Protein 6EYG (pdb70)

Sequence (280 aa):
GLSAAADQTIKIGAQSSMSESEIIASMLGQLIEHHTDLKTTTIKNLGSNAVQQQALMNGEIDIAATRYTGTALTGTLRMEPEKDPDKALALTQREFKKRYDLKWYDSYGFDNTYAFTVSKELADQYHLETVSDVKKWAPQLKLGVDNYWMKLKGNGYQDFTKTYGMTFGGTYPMQIGLVYDAVKSGKMDIVLAYSTDGRIKSYGLKMLKDDKQFFPPYDCSPVVPEKVLKEHPELEGIIKKMLGKIDTATMQELNYEVDGNLKEPSVVAKEYLEKHRYFES

Nearest PDB structures (foldseek):
  3r6u-assembly1_A  TM=9.977E-01  e=5.244E-59  Bacillus subtilis subsp. subtilis str. JH642
  6eyq-assembly1_A  TM=9.969E-01  e=4.774E-58  Bacillus subtilis subsp. subtilis str. 168
  5nxy-assembly1_A  TM=9.872E-01  e=1.084E-57  Bacillus subtilis
  5nxy-assembly2_C  TM=9.487E-01  e=2.467E-55  Bacillus subtilis
  3ppp-assembly2_B  TM=9.957E-01  e=3.400E-49  Bacillus subtilis

Structure (mmCIF, N/CA/C/O backbone):
data_6EYG
#
_entry.id   6EYG
#
_cell.length_a   29.750
_cell.length_b   66.210
_cell.length_c   63.590
_cell.angle_alpha   90.00
_cell.a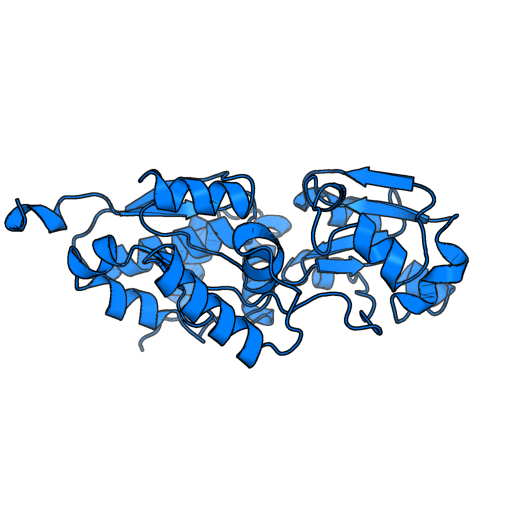ngle_beta   94.05
_cell.angle_gamma   90.00
#
_symmetry.space_group_name_H-M   'P 1 21 1'
#
loop_
_entity.id
_entity.type
_entity.pdbx_description
1 polymer 'Osmotically activated L-carnitine/choline ABC transporter substrate-binding protein OpuCC'
2 non-polymer 'TRIMETHYL GLYCINE'
3 water water
#
loop_
_atom_site.group_PDB
_atom_site.id
_atom_site.type_symbol
_atom_site.label_atom_id
_atom_site.label_alt_id
_atom_site.label_comp_id
_atom_site.label_asym_id
_atom_site.label_entity_id
_atom_site.label_seq_id
_atom_site.pdbx_PDB_ins_code
_atom_site.Cartn_x
_atom_site.Cartn_y
_atom_site.Cartn_z
_atom_site.occupancy
_atom_site.B_iso_or_equiv
_atom_site.auth_seq_id
_atom_site.auth_comp_id
_atom_site.auth_asym_id
_atom_site.auth_atom_id
_atom_site.pdbx_PDB_model_num
ATOM 1 N N . GLY A 1 27 ? 11.494 7.963 49.084 1.00 31.79 5 GLY A N 1
ATOM 2 C CA . GLY A 1 27 ? 10.314 7.280 49.708 1.00 23.57 5 GLY A CA 1
ATOM 3 C C . GLY A 1 27 ? 9.043 7.533 48.933 1.00 23.77 5 GLY A C 1
ATOM 4 O O . GLY A 1 27 ? 8.910 8.504 48.158 1.00 22.34 5 GLY A O 1
ATOM 5 N N . LEU A 1 28 ? 8.055 6.684 49.156 1.00 18.21 6 LEU A N 1
ATOM 6 C CA . LEU A 1 28 ? 6.856 6.771 48.348 1.00 18.42 6 LEU A CA 1
ATOM 7 C C . LEU A 1 28 ? 6.171 8.124 48.418 1.00 19.33 6 LEU A C 1
ATOM 8 O O . LEU A 1 28 ? 5.548 8.590 47.449 1.00 20.65 6 LEU A O 1
ATOM 13 N N . SER A 1 29 ? 6.274 8.781 49.584 1.00 18.44 7 SER A N 1
ATOM 14 C CA . SER A 1 29 ? 5.516 9.988 49.787 1.00 19.62 7 SER A CA 1
ATOM 15 C C . SER A 1 29 ? 6.136 11.132 48.960 1.00 20.06 7 SER A C 1
ATOM 16 O O . SER A 1 29 ? 5.517 12.220 48.851 1.00 23.00 7 SER A O 1
ATOM 19 N N . ALA A 1 30 ? 7.328 10.878 48.390 1.00 21.01 8 ALA A N 1
ATOM 20 C CA . ALA A 1 30 ? 8.045 11.826 47.517 1.00 22.31 8 ALA A CA 1
ATOM 21 C C . ALA A 1 30 ? 7.854 11.512 46.021 1.00 23.40 8 ALA A C 1
ATOM 22 O O . ALA A 1 30 ? 8.470 12.158 45.158 1.00 22.05 8 ALA A O 1
ATOM 24 N N . ALA A 1 31 ? 6.997 10.514 45.728 1.00 22.45 9 ALA A N 1
ATOM 25 C CA . ALA A 1 31 ? 6.778 10.040 44.340 1.00 23.26 9 ALA A CA 1
ATOM 26 C C . ALA A 1 31 ? 6.426 11.190 43.377 1.00 23.33 9 ALA A C 1
ATOM 27 O O . ALA A 1 31 ? 6.954 11.241 42.245 1.00 19.77 9 ALA A O 1
ATOM 29 N N . ALA A 1 32 ? 5.523 12.058 43.819 1.00 25.66 10 ALA A N 1
ATOM 30 C CA . ALA A 1 32 ? 4.956 13.142 43.038 1.00 30.04 10 ALA A CA 1
ATOM 31 C C . ALA A 1 32 ? 5.974 14.240 42.733 1.00 29.37 10 ALA A C 1
ATOM 32 O O . ALA A 1 32 ? 5.697 15.141 41.943 1.00 33.48 10 ALA A O 1
ATOM 34 N N . ASP A 1 33 ? 7.157 14.137 43.343 1.00 30.08 11 ASP A N 1
ATOM 35 C CA . ASP A 1 33 ? 8.254 15.039 43.089 1.00 30.37 11 ASP A CA 1
ATOM 36 C C . ASP A 1 33 ? 9.222 14.562 42.009 1.00 26.17 11 ASP A C 1
ATOM 37 O O . ASP A 1 33 ? 10.169 15.276 41.691 1.00 25.85 11 ASP A O 1
ATOM 42 N N . GLN A 1 34 ? 9.005 13.361 41.446 1.00 22.51 12 GLN A N 1
ATOM 43 C CA . GLN A 1 34 ? 9.914 12.793 40.427 1.00 21.64 12 GLN A CA 1
ATOM 44 C C . GLN A 1 34 ? 9.508 13.365 39.062 1.00 19.23 12 GLN A C 1
ATOM 45 O O . GLN A 1 34 ? 8.361 13.635 38.855 1.00 22.45 12 GLN A O 1
ATOM 51 N N . THR A 1 35 ? 10.442 13.662 38.167 1.00 16.17 13 THR A N 1
ATOM 52 C CA . THR A 1 35 ? 9.970 14.120 36.854 1.00 13.23 13 THR A CA 1
ATOM 53 C C . THR A 1 35 ? 9.577 12.921 35.921 1.00 11.23 13 THR A C 1
ATOM 54 O O . THR A 1 35 ? 10.279 11.887 35.874 1.00 14.04 13 THR A O 1
ATOM 58 N N . ILE A 1 36 ? 8.479 13.071 35.182 1.00 9.81 14 ILE A N 1
ATOM 59 C CA . ILE A 1 36 ? 8.086 12.005 34.188 1.00 9.35 14 ILE A CA 1
ATOM 60 C C . ILE A 1 36 ? 8.748 12.376 32.832 1.00 8.96 14 ILE A C 1
ATOM 61 O O . ILE A 1 36 ? 8.391 13.354 32.243 1.00 9.77 14 ILE A O 1
ATOM 66 N N . LYS A 1 37 ? 9.694 11.552 32.379 1.00 9.59 15 LYS A N 1
ATOM 67 C CA . LYS A 1 37 ? 10.500 11.741 31.138 1.00 9.43 15 LYS A CA 1
ATOM 68 C C . LYS A 1 37 ? 9.805 11.015 29.990 1.00 8.72 15 LYS A C 1
ATOM 69 O O . LYS A 1 37 ? 9.550 9.756 29.997 1.00 7.94 15 LYS A O 1
ATOM 75 N N . ILE A 1 38 ? 9.376 11.854 29.015 1.00 8.62 16 ILE A N 1
ATOM 76 C CA . ILE A 1 38 ? 8.565 11.285 27.909 1.00 9.46 16 ILE A CA 1
ATOM 77 C C . ILE A 1 38 ? 9.400 11.261 26.635 1.00 9.69 16 ILE A C 1
ATOM 78 O O . ILE A 1 38 ? 9.886 12.298 26.176 1.00 10.01 16 ILE A O 1
ATOM 83 N N . GLY A 1 39 ? 9.586 10.058 26.103 1.00 9.63 17 GLY A N 1
ATOM 84 C CA . GLY A 1 39 ? 10.495 10.025 24.931 1.00 9.45 17 GLY A CA 1
ATOM 85 C C . GLY A 1 39 ? 9.762 10.221 23.618 1.00 9.21 17 GLY A C 1
ATOM 86 O O . GLY A 1 39 ? 8.581 9.787 23.432 1.00 7.78 17 GLY A O 1
ATOM 87 N N . ALA A 1 40 ? 10.476 10.822 22.675 1.00 8.82 18 ALA A N 1
ATOM 88 C CA . ALA A 1 40 ? 10.006 11.109 21.305 1.00 8.49 18 ALA A CA 1
ATOM 89 C C . ALA A 1 40 ? 11.017 10.522 20.381 1.00 7.69 18 ALA A C 1
ATOM 90 O O . ALA A 1 40 ? 12.241 10.829 20.518 1.00 9.22 18 ALA A O 1
ATOM 92 N N . GLN A 1 41 ? 10.597 9.688 19.483 1.00 7.54 19 GLN A N 1
ATOM 93 C CA . GLN A 1 41 ? 11.384 9.348 18.292 1.00 8.30 19 GLN A CA 1
ATOM 94 C C . GLN A 1 41 ? 11.660 10.579 17.373 1.00 8.69 19 GLN A C 1
ATOM 95 O O . GLN A 1 41 ? 10.983 11.598 17.470 1.00 8.52 19 GLN A O 1
ATOM 101 N N A SER A 1 42 ? 12.760 10.537 16.610 0.50 8.65 20 SER A N 1
ATOM 102 N N B SER A 1 42 ? 12.582 10.425 16.411 0.50 9.78 20 SER A N 1
ATOM 103 C CA A SER A 1 42 ? 13.066 11.556 15.604 0.50 8.83 20 SER A CA 1
ATOM 104 C CA B SER A 1 42 ? 13.000 11.510 15.504 0.50 10.55 20 SER A CA 1
ATOM 105 C C A SER A 1 42 ? 12.049 11.579 14.429 0.50 9.69 20 SER A C 1
ATOM 106 C C B SER A 1 42 ? 12.031 11.786 14.368 0.50 10.93 20 SER A C 1
ATOM 107 O O A SER A 1 42 ? 12.393 11.318 13.253 0.50 9.41 20 SER A O 1
ATOM 108 O O B SER A 1 42 ? 12.360 11.906 13.210 0.50 9.46 20 SER A O 1
ATOM 113 N N . MET A 1 43 ? 10.785 11.930 14.757 1.00 9.64 21 MET A N 1
ATOM 114 C CA . MET A 1 43 ? 9.665 12.159 13.842 1.00 10.52 21 MET A CA 1
ATOM 115 C C . MET A 1 43 ? 8.873 13.358 14.354 1.00 10.06 21 MET A C 1
ATOM 116 O O . MET A 1 43 ? 8.663 13.455 15.552 1.00 9.28 21 MET A O 1
ATOM 121 N N . SER A 1 44 ? 8.349 14.249 13.471 1.00 10.94 22 SER A N 1
ATOM 122 C CA . SER A 1 44 ? 7.458 15.358 13.914 1.00 9.42 22 SER A CA 1
ATOM 123 C C . SER A 1 44 ? 6.292 14.781 14.735 1.00 8.34 22 SER A C 1
ATOM 124 O O . SER A 1 44 ? 5.976 15.327 15.805 1.00 8.60 22 SER A O 1
ATOM 127 N N . GLU A 1 45 ? 5.720 13.676 14.248 1.00 8.11 23 GLU A N 1
ATOM 128 C CA . GLU A 1 45 ? 4.553 13.034 14.863 1.00 8.06 23 GLU A CA 1
ATOM 129 C C . GLU A 1 45 ? 4.842 12.742 16.342 1.00 7.96 23 GLU A C 1
ATOM 130 O O . GLU A 1 45 ? 4.007 12.913 17.229 1.00 8.48 23 GLU A O 1
ATOM 136 N N . SER A 1 46 ? 6.012 12.158 16.595 1.00 7.64 24 SER A N 1
ATOM 137 C CA . SER A 1 46 ? 6.349 11.695 17.946 1.00 6.96 24 SER A CA 1
ATOM 138 C C . SER A 1 46 ? 6.618 12.889 18.827 1.00 7.97 24 SER A C 1
ATOM 139 O O . SER A 1 46 ? 6.247 12.900 20.056 1.00 9.83 24 SER A O 1
ATOM 142 N N . GLU A 1 47 ? 7.185 13.961 18.280 1.00 8.34 25 GLU A N 1
ATOM 143 C CA . GLU A 1 47 ? 7.349 15.192 19.091 1.00 8.90 25 GLU A CA 1
ATOM 144 C C . GLU A 1 47 ? 5.993 15.821 19.428 1.00 8.68 25 GLU A C 1
ATOM 145 O O . GLU A 1 47 ? 5.819 16.278 20.590 1.00 8.99 25 GLU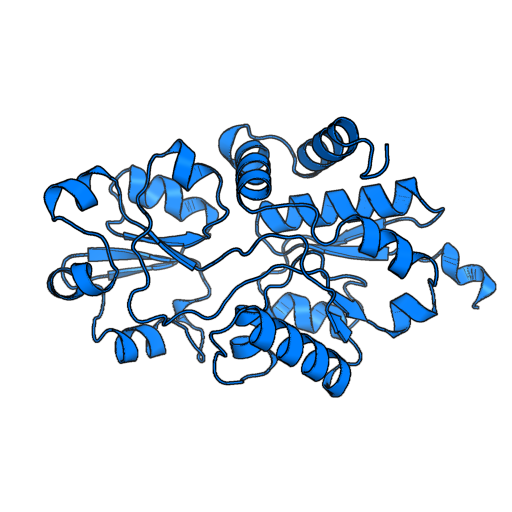 A O 1
ATOM 151 N N . ILE A 1 48 ? 5.065 15.850 18.474 1.00 8.28 26 ILE A N 1
ATOM 152 C CA . ILE A 1 48 ? 3.714 16.418 18.745 1.00 7.68 26 ILE A CA 1
ATOM 153 C C . ILE A 1 48 ? 2.986 15.625 19.839 1.00 7.40 26 ILE A C 1
ATOM 154 O O . ILE A 1 48 ? 2.490 16.244 20.811 1.00 7.61 26 ILE A O 1
ATOM 159 N N . ILE A 1 49 ? 2.963 14.328 19.690 1.00 7.74 27 ILE A N 1
ATOM 160 C CA . ILE A 1 49 ? 2.260 13.462 20.666 1.00 7.29 27 ILE A CA 1
ATOM 161 C C . ILE A 1 49 ? 2.943 13.502 22.038 1.00 7.95 27 ILE A C 1
ATOM 162 O O . ILE A 1 49 ? 2.359 13.603 23.087 1.00 9.21 27 ILE A O 1
ATOM 167 N N . ALA A 1 50 ? 4.289 13.476 22.077 1.00 7.96 28 ALA A N 1
ATOM 168 C CA . ALA A 1 50 ? 4.966 13.535 23.389 1.00 8.54 28 ALA A CA 1
ATOM 169 C C . ALA A 1 50 ? 4.667 14.899 24.085 1.00 8.28 28 ALA A C 1
ATOM 170 O O . ALA A 1 50 ? 4.436 14.892 25.310 1.00 8.72 28 ALA A O 1
ATOM 172 N N . SER A 1 51 ? 4.626 16.007 23.320 1.00 8.37 29 SER A N 1
ATOM 173 C CA . SER A 1 51 ? 4.276 17.302 23.906 1.00 8.53 29 SER A CA 1
ATOM 174 C C . SER A 1 51 ? 2.852 17.299 24.416 1.00 8.12 29 SER A C 1
ATOM 175 O O . SER A 1 51 ? 2.607 17.755 25.553 1.00 9.29 29 SER A O 1
ATOM 178 N N . MET A 1 52 ? 1.962 16.729 23.627 1.00 8.04 30 MET A N 1
ATOM 179 C CA . MET A 1 52 ? 0.456 16.693 23.902 1.00 8.53 30 MET A CA 1
ATOM 180 C C . MET A 1 52 ? 0.238 15.902 25.222 1.00 8.80 30 MET A C 1
ATOM 181 O O . MET A 1 52 ? -0.408 16.396 26.168 1.00 8.67 30 MET A O 1
ATOM 186 N N . LEU A 1 53 ? 0.884 14.766 25.353 1.00 8.06 31 LEU A N 1
ATOM 187 C CA . LEU A 1 53 ? 0.711 13.894 26.540 1.00 9.48 31 LEU A CA 1
ATOM 188 C C . LEU A 1 53 ? 1.337 14.609 27.753 1.00 9.39 31 LEU A C 1
ATOM 189 O O . LEU A 1 53 ? 0.766 14.634 28.874 1.00 10.46 31 LEU A O 1
ATOM 194 N N . GLY A 1 54 ? 2.537 15.230 27.612 1.00 8.77 32 GLY A N 1
ATOM 195 C CA . GLY A 1 54 ? 3.169 16.013 28.722 1.00 9.83 32 GLY A CA 1
ATOM 196 C C . GLY A 1 54 ? 2.247 17.116 29.232 1.00 9.68 32 GLY A C 1
ATOM 197 O O . GLY A 1 54 ? 2.008 17.261 30.441 1.00 9.26 32 GLY A O 1
ATOM 198 N N . GLN A 1 55 ? 1.706 17.894 28.305 1.00 9.95 33 GLN A N 1
ATOM 199 C CA . GLN A 1 55 ? 0.793 19.002 28.646 1.00 9.79 33 GLN A CA 1
ATOM 200 C C . GLN A 1 55 ? -0.507 18.430 29.249 1.00 9.71 33 GLN A C 1
ATOM 201 O O . GLN A 1 55 ? -1.003 19.024 30.208 1.00 9.84 33 GLN A O 1
ATOM 207 N N . LEU A 1 56 ? -0.984 17.248 28.834 1.00 10.29 34 LEU A N 1
ATOM 208 C CA . LEU A 1 56 ? -2.196 16.661 29.480 1.00 9.02 34 LEU A CA 1
ATOM 209 C C . LEU A 1 56 ? -1.899 16.236 30.910 1.00 9.06 34 LEU A C 1
ATOM 210 O O . LEU A 1 56 ? -2.678 16.479 31.771 1.00 9.86 34 LEU A O 1
ATOM 215 N N . ILE A 1 57 ? -0.738 15.603 31.150 1.00 8.93 35 ILE A N 1
ATOM 216 C CA . ILE A 1 57 ? -0.345 15.208 32.492 1.00 9.11 35 ILE A CA 1
ATOM 217 C C . ILE A 1 57 ? -0.288 16.436 33.403 1.00 9.78 35 ILE A C 1
ATOM 218 O O . ILE A 1 57 ? -0.773 16.349 34.547 1.00 10.40 35 ILE A O 1
ATOM 223 N N . GLU A 1 58 ? 0.355 17.525 32.952 1.00 9.15 36 GLU A N 1
ATOM 224 C CA . GLU A 1 58 ? 0.525 18.764 33.776 1.00 11.35 36 GLU A CA 1
ATOM 225 C C . GLU A 1 58 ? -0.879 19.436 34.000 1.00 10.85 36 GLU A C 1
ATOM 226 O O . GLU A 1 58 ? -1.058 20.130 35.004 1.00 13.21 36 GLU A O 1
ATOM 232 N N . HIS A 1 59 ? -1.776 19.266 33.041 1.00 10.93 37 HIS A N 1
ATOM 233 C CA . HIS A 1 59 ? -3.159 19.840 33.142 1.00 10.76 37 HIS A CA 1
ATOM 234 C C . HIS A 1 59 ? -3.888 19.159 34.300 1.00 11.86 37 HIS A C 1
ATOM 235 O O . HIS A 1 59 ? -4.659 19.814 34.994 1.00 10.73 37 HIS A O 1
ATOM 242 N N . HIS A 1 60 ? -3.608 17.872 34.524 1.00 11.99 38 HIS A N 1
ATOM 243 C CA . HIS A 1 60 ? -4.353 17.023 35.504 1.00 13.11 38 HIS A CA 1
ATOM 244 C C . HIS A 1 60 ? -3.728 16.797 36.837 1.00 14.66 38 HIS A C 1
ATOM 245 O O . HIS A 1 60 ? -4.435 16.335 37.758 1.00 17.07 38 HIS A O 1
ATOM 252 N N . THR A 1 61 ? -2.437 17.030 36.939 1.00 14.51 39 THR A N 1
ATOM 253 C CA . THR A 1 61 ? -1.628 16.712 38.122 1.00 16.54 39 THR A CA 1
ATOM 254 C C . THR A 1 61 ? -0.535 17.665 38.465 1.00 15.47 39 THR A C 1
ATOM 255 O O . THR A 1 61 ? -0.193 18.577 37.710 1.00 15.38 39 THR A O 1
ATOM 259 N N . ASP A 1 62 ? 0.081 17.400 39.630 1.00 17.40 40 ASP A N 1
ATOM 260 C CA . ASP A 1 62 ? 1.215 18.203 40.074 1.00 17.44 40 ASP A CA 1
ATOM 261 C C . ASP A 1 62 ? 2.580 17.654 39.566 1.00 18.12 40 ASP A C 1
ATOM 262 O O . ASP A 1 62 ? 3.643 18.190 39.937 1.00 19.29 40 ASP A O 1
ATOM 267 N N . LEU A 1 63 ? 2.536 16.694 38.625 1.00 14.40 41 LEU A N 1
ATOM 268 C CA . LEU A 1 63 ? 3.793 16.110 38.154 1.00 14.29 41 LEU A CA 1
ATOM 269 C C . LEU A 1 63 ? 4.538 16.964 37.143 1.00 14.28 41 LEU A C 1
ATOM 270 O O . LEU A 1 63 ? 3.927 17.542 36.262 1.00 14.73 41 LEU A O 1
ATOM 275 N N . LYS A 1 64 ? 5.852 17.070 37.279 1.00 14.13 42 LYS A N 1
ATOM 276 C CA . LYS A 1 64 ? 6.606 17.745 36.232 1.00 15.86 42 LYS A CA 1
ATOM 277 C C . LYS A 1 64 ? 6.903 16.730 35.121 1.00 14.04 42 LYS A C 1
ATOM 278 O O . LYS A 1 64 ? 7.127 15.550 35.452 1.00 13.01 42 LYS A O 1
ATOM 284 N N . THR A 1 65 ? 6.917 17.202 33.857 1.00 10.88 43 THR A N 1
ATOM 285 C CA . THR A 1 65 ? 7.315 16.286 32.751 1.00 10.85 43 THR A CA 1
ATOM 286 C C . THR A 1 65 ? 8.390 16.968 31.922 1.00 10.57 43 THR A C 1
ATOM 287 O O . THR A 1 65 ? 8.588 18.226 31.973 1.00 10.77 43 THR A O 1
ATOM 291 N N . THR A 1 66 ? 9.220 16.114 31.319 1.00 10.18 44 THR A N 1
ATOM 292 C CA . THR A 1 66 ? 10.200 16.603 30.304 1.00 9.95 44 THR A CA 1
ATOM 293 C C . THR A 1 66 ? 10.156 15.741 29.083 1.00 9.66 44 THR A C 1
ATOM 294 O O . THR A 1 66 ? 9.574 14.672 29.135 1.00 9.54 44 THR A O 1
ATOM 298 N N . THR A 1 67 ? 10.684 16.265 27.972 1.00 10.28 45 THR A N 1
ATOM 299 C CA . THR A 1 67 ? 10.704 15.548 26.689 1.00 8.61 45 THR A CA 1
ATOM 300 C C . THR A 1 67 ? 12.101 15.052 26.386 1.00 8.16 45 THR A C 1
ATOM 301 O O . THR A 1 67 ? 13.053 15.905 26.418 1.00 8.92 45 THR A O 1
ATOM 305 N N . ILE A 1 68 ? 12.256 13.777 26.032 1.00 8.27 46 ILE A N 1
ATOM 306 C CA . ILE A 1 68 ? 13.616 13.186 25.740 1.00 8.56 46 ILE A CA 1
ATOM 307 C C . ILE A 1 68 ? 13.573 12.887 24.228 1.00 8.21 46 ILE A C 1
ATOM 308 O O . ILE A 1 68 ? 12.841 11.930 23.806 1.00 9.18 46 ILE A O 1
ATOM 313 N N . LYS A 1 69 ? 14.016 13.856 23.435 1.00 8.18 47 LYS A N 1
ATOM 314 C CA . LYS A 1 69 ? 13.854 13.884 21.981 1.00 9.63 47 LYS A CA 1
ATOM 315 C C . LYS A 1 69 ? 14.971 13.118 21.214 1.00 8.63 47 LYS A C 1
ATOM 316 O O . LYS A 1 69 ? 16.021 12.731 21.788 1.00 8.93 47 LYS A O 1
ATOM 322 N N . ASN A 1 70 ? 14.727 12.967 19.913 1.00 9.18 48 ASN A N 1
ATOM 323 C CA . ASN A 1 70 ? 15.637 12.383 18.971 1.00 9.37 48 ASN A CA 1
ATOM 324 C C . ASN A 1 70 ? 16.041 10.934 19.223 1.00 9.66 48 ASN A C 1
ATOM 325 O O . ASN A 1 70 ? 17.173 10.496 18.843 1.00 10.77 48 ASN A O 1
ATOM 330 N N . LEU A 1 71 ? 15.195 10.113 19.865 1.00 9.58 49 LEU A N 1
ATOM 331 C CA . LEU A 1 71 ? 15.486 8.691 19.967 1.00 9.20 49 LEU A CA 1
ATOM 332 C C . LEU A 1 71 ? 15.394 8.188 18.541 1.00 8.36 49 LEU A C 1
ATOM 333 O O . LEU A 1 71 ? 14.423 8.472 17.838 1.00 7.35 49 LEU A O 1
ATOM 338 N N . GLY A 1 72 ? 16.336 7.441 18.077 1.00 8.13 50 GLY A N 1
ATOM 339 C CA . GLY A 1 72 ? 16.474 7.192 16.657 1.00 8.47 50 GLY A CA 1
ATOM 340 C C . GLY A 1 72 ? 15.462 6.256 16.032 1.00 9.20 50 GLY A C 1
ATOM 341 O O . GLY A 1 72 ? 15.116 6.439 14.856 1.00 10.61 50 GLY A O 1
ATOM 342 N N . SER A 1 73 ? 14.925 5.353 16.834 1.00 9.07 51 SER A N 1
ATOM 343 C CA . SER A 1 73 ? 14.138 4.251 16.276 1.00 8.94 51 SER A CA 1
ATOM 344 C C . SER A 1 73 ? 13.427 3.468 17.367 1.00 8.87 51 SER A C 1
ATOM 345 O O . SER A 1 73 ? 13.559 3.726 18.573 1.00 8.62 51 SER A O 1
ATOM 348 N N . ASN A 1 74 ? 12.520 2.625 16.874 1.00 9.08 52 ASN A N 1
ATOM 349 C CA . ASN A 1 74 ? 11.839 1.693 17.765 1.00 9.49 52 ASN A CA 1
ATOM 350 C C . ASN A 1 74 ? 12.777 1.004 18.751 1.00 10.44 52 ASN A C 1
ATOM 351 O O . ASN A 1 74 ? 12.479 0.833 19.972 1.00 10.59 52 ASN A O 1
ATOM 356 N N . ALA A 1 75 ? 13.926 0.518 18.205 1.00 8.74 53 ALA A N 1
ATOM 357 C CA . ALA A 1 75 ? 14.875 -0.191 19.044 1.00 9.07 53 ALA A CA 1
ATOM 358 C C . ALA A 1 75 ? 15.512 0.695 20.177 1.00 8.12 53 ALA A C 1
ATOM 359 O O . ALA A 1 75 ? 15.649 0.277 21.354 1.00 9.28 53 ALA A O 1
ATOM 361 N N . VAL A 1 76 ? 15.811 1.949 19.815 1.00 9.00 54 VAL A N 1
ATOM 362 C CA . VAL A 1 76 ? 16.264 2.934 20.842 1.00 8.78 54 VAL A CA 1
ATOM 363 C C . VAL A 1 76 ? 15.199 3.194 21.890 1.00 9.66 54 VAL A C 1
ATOM 364 O O . VAL A 1 76 ? 15.488 3.161 23.107 1.00 11.72 54 VAL A O 1
ATOM 368 N N . GLN A 1 77 ? 13.935 3.368 21.436 1.00 9.62 55 GLN A N 1
ATOM 369 C CA . GLN A 1 77 ? 12.861 3.617 22.448 1.00 9.36 55 GLN A CA 1
ATOM 370 C C . GLN A 1 77 ? 12.727 2.457 23.419 1.00 9.48 55 GLN A C 1
ATOM 371 O O . GLN A 1 77 ? 12.519 2.623 24.614 1.00 10.49 55 GLN A O 1
ATOM 377 N N . GLN A 1 78 ? 12.875 1.263 22.876 1.00 9.66 56 GLN A N 1
ATOM 378 C CA . GLN A 1 78 ? 12.817 0.069 23.730 1.00 10.10 56 GLN A CA 1
ATOM 379 C C . GLN A 1 78 ? 13.931 0.036 24.758 1.00 10.80 56 GLN A C 1
ATOM 380 O O . GLN A 1 78 ? 13.672 -0.202 25.933 1.00 11.49 56 GLN A O 1
ATOM 386 N N . GLN A 1 79 ? 15.167 0.295 24.328 1.00 12.46 57 GLN A N 1
ATOM 387 C CA . GLN A 1 79 ? 16.227 0.274 25.292 1.00 12.89 57 GLN A CA 1
ATOM 388 C C . GLN A 1 79 ? 16.135 1.384 26.373 1.00 12.02 57 GLN A C 1
ATOM 389 O O . GLN A 1 79 ? 16.383 1.130 27.549 1.00 12.22 57 GLN A O 1
ATOM 395 N N . ALA A 1 80 ? 15.556 2.509 25.980 1.00 10.18 58 ALA A N 1
ATOM 396 C CA . ALA A 1 80 ? 15.387 3.675 26.870 1.00 9.34 58 ALA A CA 1
ATOM 397 C C . ALA A 1 80 ? 14.293 3.359 27.895 1.00 9.63 58 ALA A C 1
ATOM 398 O O . ALA A 1 80 ? 14.421 3.804 29.055 1.00 9.78 58 ALA A O 1
ATOM 400 N N . LEU A 1 81 ? 13.268 2.582 27.469 1.00 10.02 59 LEU A N 1
ATOM 401 C CA . LEU A 1 81 ? 12.325 2.124 28.470 1.00 10.14 59 LEU A CA 1
ATOM 402 C C . LEU A 1 81 ? 12.897 1.192 29.477 1.00 12.53 59 LEU A C 1
ATOM 403 O O . LEU A 1 81 ? 12.471 1.171 30.654 1.00 15.17 59 LEU A O 1
ATOM 408 N N . MET A 1 82 ? 13.801 0.347 29.016 1.00 11.90 60 MET A N 1
ATOM 409 C CA . MET A 1 82 ? 14.325 -0.711 29.909 1.00 11.76 60 MET A CA 1
ATOM 410 C C . MET A 1 82 ? 15.496 -0.243 30.773 1.00 12.79 60 MET A C 1
ATOM 411 O O . MET A 1 82 ? 15.772 -0.862 31.799 1.00 15.28 60 MET A O 1
ATOM 416 N N . ASN A 1 83 ? 16.162 0.854 30.409 1.00 13.13 61 ASN A N 1
ATOM 417 C CA . ASN A 1 83 ? 17.301 1.358 31.189 1.00 12.63 61 ASN A CA 1
ATOM 418 C C . ASN A 1 83 ? 16.989 2.645 31.972 1.00 13.23 61 ASN A C 1
ATOM 419 O O . ASN A 1 83 ? 17.888 3.235 32.568 1.00 11.83 61 ASN A O 1
ATOM 424 N N . GLY A 1 84 ? 15.714 3.108 31.987 1.00 12.07 62 GLY A N 1
ATOM 425 C CA . GLY A 1 84 ? 15.277 4.255 32.828 1.00 12.47 62 GLY A CA 1
ATOM 426 C C . GLY A 1 84 ? 15.473 5.620 32.177 1.00 11.37 62 GLY A C 1
ATOM 427 O O . GLY A 1 84 ? 15.157 6.651 32.765 1.00 11.70 62 GLY A O 1
ATOM 428 N N . GLU A 1 85 ? 15.950 5.666 30.921 1.00 10.23 63 GLU A N 1
ATOM 429 C CA . GLU A 1 85 ? 16.132 6.926 30.221 1.00 11.25 63 GLU A CA 1
ATOM 430 C C . GLU A 1 85 ? 14.814 7.662 30.027 1.00 9.87 63 GLU A C 1
ATOM 431 O O . GLU A 1 85 ? 14.792 8.883 30.000 1.00 10.52 63 GLU A O 1
ATOM 437 N N . ILE A 1 86 ? 13.806 6.877 29.698 1.00 10.64 64 ILE A N 1
ATOM 438 C CA . ILE A 1 86 ? 12.420 7.470 29.573 1.00 9.53 64 ILE A CA 1
ATOM 439 C C . ILE A 1 86 ? 11.459 6.653 30.428 1.00 10.45 64 ILE A C 1
ATOM 440 O O . ILE A 1 86 ? 11.599 5.433 30.536 1.00 12.86 64 ILE A O 1
ATOM 445 N N . ASP A 1 87 ? 10.446 7.344 30.977 1.00 9.14 65 ASP A N 1
ATOM 446 C CA . ASP A 1 87 ? 9.356 6.750 31.767 1.00 9.37 65 ASP A CA 1
ATOM 447 C C . ASP A 1 87 ? 8.147 6.413 30.933 1.00 8.92 65 ASP A C 1
ATOM 448 O O . ASP A 1 87 ? 7.379 5.536 31.299 1.00 9.75 65 ASP A O 1
ATOM 453 N N . ILE A 1 88 ? 8.042 7.066 29.773 1.00 8.71 66 ILE A N 1
ATOM 454 C CA . ILE A 1 88 ? 6.915 6.807 28.833 1.00 8.94 66 ILE A CA 1
ATOM 455 C C . ILE A 1 88 ? 7.484 6.945 27.398 1.00 8.78 66 ILE A C 1
ATOM 456 O O . ILE A 1 88 ? 8.250 7.934 27.103 1.00 9.32 66 ILE A O 1
ATOM 461 N N . ALA A 1 89 ? 7.181 5.948 26.561 1.00 7.89 67 ALA A N 1
ATOM 462 C CA . ALA A 1 89 ? 7.440 6.085 25.100 1.00 8.28 67 ALA A CA 1
ATOM 463 C C . ALA A 1 89 ? 6.165 6.697 24.501 1.00 8.60 67 ALA A C 1
ATOM 464 O O . ALA A 1 89 ? 5.152 5.979 24.440 1.00 8.04 67 ALA A O 1
ATOM 466 N N . ALA A 1 90 ? 6.152 7.908 23.946 1.00 8.38 68 ALA A N 1
ATOM 467 C CA . ALA A 1 90 ? 4.900 8.586 23.538 1.00 7.58 68 ALA A CA 1
ATOM 468 C C . ALA A 1 90 ? 4.294 7.844 22.334 1.00 7.67 68 ALA A C 1
ATOM 469 O O . ALA A 1 90 ? 3.053 7.691 22.242 1.00 8.27 68 ALA A O 1
ATOM 471 N N . THR A 1 91 ? 5.100 7.420 21.381 1.00 8.07 69 THR A N 1
ATOM 472 C CA . THR A 1 91 ? 4.637 6.794 20.142 1.00 8.12 69 THR A CA 1
ATOM 473 C C . THR A 1 91 ? 5.375 5.564 19.729 1.00 9.22 69 THR A C 1
ATOM 474 O O . THR A 1 91 ? 6.595 5.628 19.352 1.00 9.18 69 THR A O 1
ATOM 478 N N . ARG A 1 9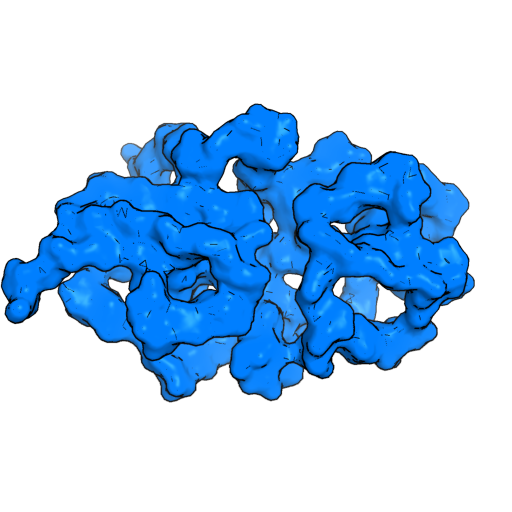2 ? 4.727 4.444 19.907 1.00 9.87 70 ARG A N 1
ATOM 479 C CA . ARG A 1 92 ? 5.307 3.198 19.379 1.00 9.07 70 ARG A CA 1
ATOM 480 C C . ARG A 1 92 ? 4.213 2.590 18.479 1.00 8.76 70 ARG A C 1
ATOM 481 O O . ARG A 1 92 ? 3.016 2.894 18.598 1.00 10.33 70 ARG A O 1
ATOM 489 N N . TYR A 1 93 ? 4.619 1.702 17.570 1.00 8.51 71 TYR A N 1
ATOM 490 C CA . TYR A 1 93 ? 3.772 1.261 16.470 1.00 8.02 71 TYR A CA 1
ATOM 491 C C . TYR A 1 93 ? 3.730 -0.271 16.413 1.00 8.58 71 TYR A C 1
ATOM 492 O O . TYR A 1 93 ? 4.793 -0.919 16.459 1.00 8.63 71 TYR A O 1
ATOM 501 N N . THR A 1 94 ? 2.564 -0.907 16.426 1.00 9.71 72 THR A N 1
ATOM 502 C CA . THR A 1 94 ? 2.466 -2.373 16.593 1.00 10.43 72 THR A CA 1
ATOM 503 C C . THR A 1 94 ? 3.290 -3.189 15.662 1.00 9.86 72 THR A C 1
ATOM 504 O O . THR A 1 94 ? 4.106 -3.946 16.135 1.00 9.83 72 THR A O 1
ATOM 508 N N . GLY A 1 95 ? 3.228 -2.931 14.363 1.00 9.56 73 GLY A N 1
ATOM 509 C CA . GLY A 1 95 ? 3.992 -3.811 13.486 1.00 9.48 73 GLY A CA 1
ATOM 510 C C . GLY A 1 95 ? 5.468 -3.621 13.601 1.00 9.60 73 GLY A C 1
ATOM 511 O O . GLY A 1 95 ? 6.192 -4.5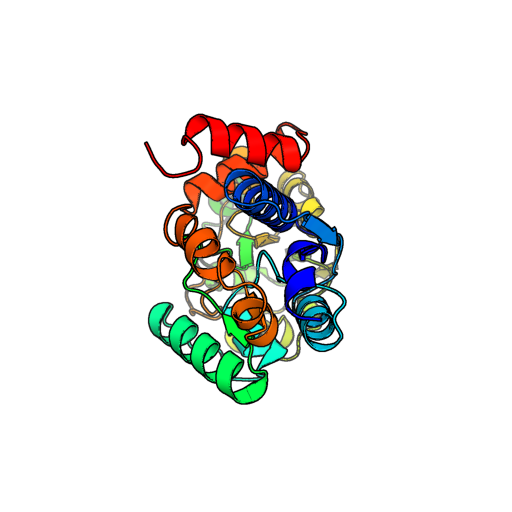95 13.449 1.00 9.15 73 GLY A O 1
ATOM 512 N N . THR A 1 96 ? 5.898 -2.409 13.920 1.00 9.40 74 THR A N 1
ATOM 513 C CA . THR A 1 96 ? 7.362 -2.190 14.146 1.00 9.57 74 THR A CA 1
ATOM 514 C C . THR A 1 96 ? 7.849 -2.985 15.360 1.00 11.17 74 THR A C 1
ATOM 515 O O . THR A 1 96 ? 8.956 -3.523 15.348 1.00 10.96 74 THR A O 1
ATOM 519 N N . ALA A 1 97 ? 7.065 -2.958 16.437 1.00 10.31 75 ALA A N 1
ATOM 520 C CA . ALA A 1 97 ? 7.409 -3.652 17.667 1.00 11.05 75 ALA A CA 1
ATOM 521 C C . ALA A 1 97 ? 7.338 -5.148 17.482 1.00 11.59 75 ALA A C 1
ATOM 522 O O . ALA A 1 97 ? 8.187 -5.877 17.967 1.00 12.09 75 ALA A O 1
ATOM 524 N N . LEU A 1 98 ? 6.350 -5.595 16.708 1.00 11.33 76 LEU A N 1
ATOM 525 C CA . LEU A 1 98 ? 6.103 -7.046 16.499 1.00 12.63 76 LEU A CA 1
ATOM 526 C C . LEU A 1 98 ? 7.249 -7.661 15.710 1.00 12.64 76 LEU A C 1
ATOM 527 O O . LEU A 1 98 ? 7.817 -8.658 16.142 1.00 14.28 76 LEU A O 1
ATOM 532 N N . THR A 1 99 ? 7.646 -7.032 14.612 1.00 12.37 77 THR A N 1
ATOM 533 C CA . THR A 1 99 ? 8.719 -7.619 13.800 1.00 13.33 77 THR A CA 1
ATOM 534 C C . THR A 1 99 ? 10.112 -7.278 14.355 1.00 12.89 77 THR A C 1
ATOM 535 O O . THR A 1 99 ? 11.079 -8.082 14.261 1.00 16.30 77 THR A O 1
ATOM 539 N N . GLY A 1 100 ? 10.258 -6.093 14.969 1.00 12.12 78 GLY A N 1
ATOM 540 C CA . GLY A 1 100 ? 11.572 -5.652 15.366 1.00 12.77 78 GLY A CA 1
ATOM 541 C C . GLY A 1 100 ? 11.998 -5.890 16.809 1.00 14.26 78 GLY A C 1
ATOM 542 O O . GLY A 1 100 ? 13.106 -6.390 17.094 1.00 16.37 78 GLY A O 1
ATOM 543 N N . THR A 1 101 ? 11.189 -5.535 17.754 1.00 12.52 79 THR A N 1
ATOM 544 C CA . THR A 1 101 ? 11.496 -5.870 19.201 1.00 11.53 79 THR A CA 1
ATOM 545 C C . THR A 1 101 ? 11.240 -7.364 19.512 1.00 11.77 79 THR A C 1
ATOM 546 O O . THR A 1 101 ? 12.129 -8.052 20.063 1.00 12.68 79 THR A O 1
ATOM 550 N N . LEU A 1 102 ? 10.004 -7.808 19.243 1.00 12.36 80 LEU A N 1
ATOM 551 C CA . LEU A 1 102 ? 9.557 -9.164 19.572 1.00 11.71 80 LEU A CA 1
ATOM 552 C C . LEU A 1 102 ? 10.166 -10.259 18.650 1.00 12.13 80 LEU A C 1
ATOM 553 O O . LEU A 1 102 ? 10.210 -11.414 19.001 1.00 14.39 80 LEU A O 1
ATOM 558 N N . ARG A 1 103 ? 10.628 -9.849 17.454 1.00 14.18 81 ARG A N 1
ATOM 559 C CA . ARG A 1 103 ? 11.179 -10.765 16.447 1.00 15.25 81 ARG A CA 1
ATOM 560 C C . ARG A 1 103 ? 10.153 -11.852 16.112 1.00 16.55 81 ARG A C 1
ATOM 561 O O . ARG A 1 103 ? 10.491 -13.036 15.973 1.00 19.35 81 ARG A O 1
ATOM 569 N N . MET A 1 104 ? 8.895 -11.443 16.000 1.00 15.84 82 MET A N 1
ATOM 570 C CA . MET A 1 104 ? 7.807 -12.347 15.554 1.00 17.44 82 MET A CA 1
ATOM 571 C C . MET A 1 104 ? 7.394 -12.132 14.118 1.00 16.61 82 MET A C 1
ATOM 572 O O . MET A 1 104 ? 7.729 -11.110 13.481 1.00 16.78 82 MET A O 1
ATOM 577 N N . GLU A 1 105 ? 6.673 -13.102 13.521 1.00 20.89 83 GLU A N 1
ATOM 578 C CA . GLU A 1 105 ? 6.290 -12.901 12.132 1.00 22.60 83 GLU A CA 1
ATOM 579 C C . GLU A 1 105 ? 5.212 -11.855 12.170 1.00 19.24 83 GLU A C 1
ATOM 580 O O . GLU A 1 105 ? 4.573 -11.724 13.197 1.00 20.56 83 GLU A O 1
ATOM 586 N N . PRO A 1 106 ? 5.048 -11.046 11.104 1.00 17.24 84 PRO A N 1
ATOM 587 C CA . PRO A 1 106 ? 4.148 -9.900 11.100 1.00 16.92 84 PRO A CA 1
ATOM 588 C C . PRO A 1 106 ? 2.676 -10.395 11.047 1.00 19.47 84 PRO A C 1
ATOM 589 O O . PRO A 1 106 ? 2.288 -10.910 10.039 1.00 22.00 84 PRO A O 1
ATOM 593 N N . GLU A 1 107 ? 1.917 -10.293 12.134 1.00 19.24 85 GLU A N 1
ATOM 594 C CA . GLU A 1 107 ? 0.455 -10.537 12.115 1.00 19.16 85 GLU A CA 1
ATOM 595 C C . GLU A 1 107 ? -0.184 -9.428 11.250 1.00 19.19 85 GLU A C 1
ATOM 596 O O . GLU A 1 107 ? 0.164 -8.234 11.416 1.00 20.29 85 GLU A O 1
ATOM 602 N N . LYS A 1 108 ? -1.071 -9.778 10.325 1.00 15.23 86 LYS A N 1
ATOM 603 C CA . LYS A 1 108 ? -1.640 -8.751 9.420 1.00 15.09 86 LYS A CA 1
ATOM 604 C C . LYS A 1 108 ? -2.966 -8.071 9.869 1.00 15.68 86 LYS A C 1
ATOM 605 O O . LYS A 1 108 ? -3.316 -7.011 9.352 1.00 15.73 86 LYS A O 1
ATOM 611 N N . ASP A 1 109 ? -3.666 -8.682 10.841 1.00 14.88 87 ASP A N 1
ATOM 612 C CA . ASP A 1 109 ? -4.905 -8.090 11.328 1.00 14.90 87 ASP A CA 1
ATOM 613 C C . ASP A 1 109 ? -4.616 -7.046 12.399 1.00 13.03 87 ASP A C 1
ATOM 614 O O . ASP A 1 109 ? -3.976 -7.457 13.389 1.00 12.56 87 ASP A O 1
ATOM 619 N N . PRO A 1 110 ? -5.138 -5.792 12.232 1.00 11.69 88 PRO A N 1
ATOM 620 C CA . PRO A 1 110 ? -4.911 -4.786 13.322 1.00 10.49 88 PRO A CA 1
ATOM 621 C C . PRO A 1 110 ? -5.252 -5.224 14.757 1.00 11.19 88 PRO A C 1
ATOM 622 O O . PRO A 1 110 ? -4.452 -5.033 15.656 1.00 13.28 88 PRO A O 1
ATOM 626 N N . ASP A 1 111 ? -6.474 -5.724 14.931 1.00 11.92 89 ASP A N 1
ATOM 627 C CA . ASP A 1 111 ? -6.833 -6.124 16.266 1.00 12.45 89 ASP A CA 1
ATOM 628 C C . ASP A 1 111 ? -5.899 -7.207 16.818 1.00 13.14 89 ASP A C 1
ATOM 629 O O . ASP A 1 111 ? -5.451 -7.139 17.987 1.00 12.81 89 ASP A O 1
ATOM 634 N N . LYS A 1 112 ? -5.663 -8.268 16.032 1.00 13.27 90 LYS A N 1
ATOM 635 C CA . LYS A 1 112 ? -4.836 -9.355 16.544 1.00 14.84 90 LYS A CA 1
ATOM 636 C C . LYS A 1 112 ? -3.373 -8.890 16.804 1.00 13.70 90 LYS A C 1
ATOM 637 O O . LYS A 1 112 ? -2.713 -9.321 17.783 1.00 13.50 90 LYS A O 1
ATOM 643 N N . ALA A 1 113 ? -2.920 -8.010 15.938 1.00 12.89 91 ALA A N 1
ATOM 644 C CA . ALA A 1 113 ? -1.530 -7.579 16.091 1.00 12.17 91 ALA A CA 1
ATOM 645 C C . ALA A 1 113 ? -1.440 -6.716 17.370 1.00 10.31 91 ALA A C 1
ATOM 646 O O . ALA A 1 113 ? -0.439 -6.745 18.015 1.00 9.65 91 ALA A O 1
ATOM 648 N N . LEU A 1 114 ? -2.404 -5.838 17.623 1.00 9.43 92 LEU A N 1
ATOM 649 C CA . LEU A 1 114 ? -2.402 -5.053 18.895 1.00 10.36 92 LEU A CA 1
ATOM 650 C C . LEU A 1 114 ? -2.448 -5.946 20.129 1.00 11.02 92 LEU A C 1
ATOM 651 O O . LEU A 1 114 ? -1.634 -5.818 21.028 1.00 11.53 92 LEU A O 1
ATOM 656 N N . ALA A 1 115 ? -3.371 -6.899 20.110 1.00 10.41 93 ALA A N 1
ATOM 657 C CA . ALA A 1 115 ? -3.540 -7.756 21.257 1.00 12.07 93 ALA A CA 1
ATOM 658 C C . ALA A 1 115 ? -2.280 -8.645 21.529 1.00 11.62 93 ALA A C 1
ATOM 659 O O . ALA A 1 115 ? -1.911 -8.799 22.650 1.00 13.67 93 ALA A O 1
ATOM 661 N N . LEU A 1 116 ? -1.611 -9.166 20.478 1.00 12.38 94 LEU A N 1
ATOM 662 C CA . LEU A 1 116 ? -0.344 -9.954 20.623 1.00 11.86 94 LEU A CA 1
ATOM 663 C C . LEU A 1 116 ? 0.734 -9.026 21.184 1.00 10.97 94 LEU A C 1
ATOM 664 O O . LEU A 1 116 ? 1.494 -9.452 22.059 1.00 10.73 94 LEU A O 1
ATOM 669 N N . THR A 1 117 ? 0.815 -7.792 20.637 1.00 11.02 95 THR A N 1
ATOM 670 C CA . THR A 1 117 ? 1.894 -6.914 21.061 1.00 10.45 95 THR A CA 1
ATOM 671 C C . THR A 1 117 ? 1.697 -6.581 22.533 1.00 10.69 95 THR A C 1
ATOM 672 O O . THR A 1 117 ? 2.635 -6.568 23.273 1.00 12.36 95 THR A O 1
ATOM 676 N N . GLN A 1 118 ? 0.471 -6.297 22.934 1.00 11.21 96 GLN A N 1
ATOM 677 C CA . GLN A 1 118 ? 0.208 -5.961 24.343 1.00 10.64 96 GLN A CA 1
ATOM 678 C C . GLN A 1 118 ? 0.526 -7.120 25.265 1.00 10.14 96 GLN A C 1
ATOM 679 O O . GLN A 1 118 ? 1.250 -6.937 26.274 1.00 10.83 96 GLN A O 1
ATOM 685 N N . ARG A 1 119 ? 0.115 -8.344 24.880 1.00 10.33 97 ARG A N 1
ATOM 686 C CA . ARG A 1 119 ? 0.420 -9.515 25.797 1.00 11.94 97 ARG A CA 1
ATOM 687 C C . ARG A 1 119 ? 1.931 -9.789 25.883 1.00 10.29 97 ARG A C 1
ATOM 688 O O . ARG A 1 119 ? 2.481 -10.002 26.984 1.00 11.89 97 ARG A O 1
ATOM 696 N N . GLU A 1 120 ? 2.613 -9.764 24.729 1.00 10.66 98 GLU A N 1
ATOM 697 C CA . GLU A 1 120 ? 4.032 -10.025 24.717 1.00 9.91 98 GLU A CA 1
ATOM 698 C C . GLU A 1 120 ? 4.835 -8.936 25.410 1.00 9.81 98 GLU A C 1
ATOM 699 O O . GLU A 1 120 ? 5.808 -9.244 26.126 1.00 9.75 98 GLU A O 1
ATOM 705 N N . PHE A 1 121 ? 4.373 -7.658 25.262 1.00 8.85 99 PHE A N 1
ATOM 706 C CA . PHE A 1 121 ? 5.099 -6.588 26.008 1.00 9.45 99 PHE A CA 1
ATOM 707 C C . PHE A 1 121 ? 4.983 -6.703 27.527 1.00 10.25 99 PHE A C 1
ATOM 708 O O . PHE A 1 121 ? 5.917 -6.467 28.242 1.00 10.95 99 PHE A O 1
ATOM 716 N N . LYS A 1 122 ? 3.817 -7.131 27.985 1.00 11.33 100 LYS A N 1
ATOM 717 C CA . LYS A 1 122 ? 3.629 -7.317 29.429 1.00 11.18 100 LYS A CA 1
ATOM 718 C C . LYS A 1 122 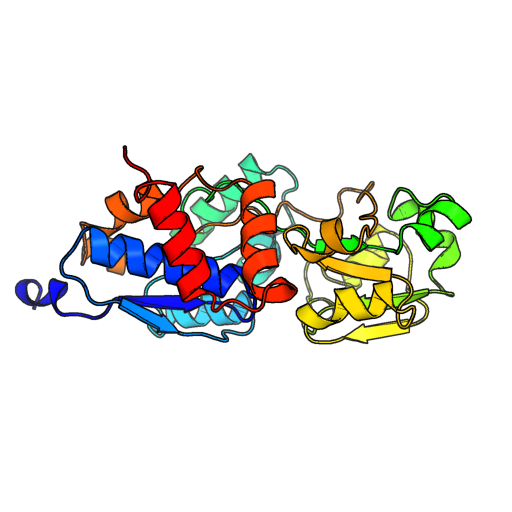? 4.408 -8.542 29.928 1.00 12.54 100 LYS A C 1
ATOM 719 O O . LYS A 1 122 ? 5.087 -8.460 30.927 1.00 12.64 100 LYS A O 1
ATOM 725 N N . LYS A 1 123 ? 4.289 -9.667 29.214 1.00 13.19 101 LYS A N 1
ATOM 726 C CA . LYS A 1 123 ? 4.993 -10.912 29.523 1.00 13.58 101 LYS A CA 1
ATOM 727 C C . LYS A 1 123 ? 6.506 -10.733 29.608 1.00 13.90 101 LYS A C 1
ATOM 728 O O . LYS A 1 123 ? 7.154 -11.138 30.594 1.00 12.28 101 LYS A O 1
ATOM 734 N N . ARG A 1 124 ? 7.069 -10.168 28.532 1.00 11.94 102 ARG A N 1
ATOM 735 C CA . ARG A 1 124 ? 8.505 -10.133 28.402 1.00 13.14 102 ARG A CA 1
ATOM 736 C C . ARG A 1 124 ? 9.211 -9.015 29.172 1.00 12.47 102 ARG A C 1
ATOM 737 O O . ARG A 1 124 ? 10.323 -9.204 29.656 1.00 13.49 102 ARG A O 1
ATOM 745 N N . TYR A 1 125 ? 8.558 -7.857 29.288 1.00 12.43 103 TYR A N 1
ATOM 746 C CA . TYR A 1 125 ? 9.214 -6.631 29.729 1.00 12.08 103 TYR A CA 1
ATOM 747 C C . TYR A 1 125 ? 8.528 -5.939 30.903 1.00 12.38 103 TYR A C 1
ATOM 748 O O . TYR A 1 125 ? 9.021 -4.913 31.348 1.00 13.35 103 TYR A O 1
ATOM 757 N N . ASP A 1 126 ? 7.362 -6.449 31.305 1.00 11.91 104 ASP A N 1
ATOM 758 C CA . ASP A 1 126 ? 6.482 -5.729 32.275 1.00 11.99 104 ASP A CA 1
ATOM 759 C C . ASP A 1 126 ? 6.127 -4.316 31.761 1.00 10.59 104 ASP A C 1
ATOM 760 O O . ASP A 1 126 ? 6.137 -3.326 32.574 1.00 10.52 104 ASP A O 1
ATOM 765 N N . LEU A 1 127 ? 5.987 -4.195 30.427 1.00 10.11 105 LEU A N 1
ATOM 766 C CA . LEU A 1 127 ? 5.638 -2.889 29.817 1.00 9.10 105 LEU A CA 1
ATOM 767 C C . LEU A 1 127 ? 4.162 -2.900 29.473 1.00 9.21 105 LEU A C 1
ATOM 768 O O . LEU A 1 127 ? 3.690 -3.939 28.951 1.00 8.50 105 LEU A O 1
ATOM 773 N N . LYS A 1 128 ? 3.439 -1.782 29.783 1.00 7.82 106 LYS A N 1
ATOM 774 C CA . LYS A 1 128 ? 2.051 -1.679 29.328 1.00 9.48 106 LYS A CA 1
ATOM 775 C C . LYS A 1 128 ? 1.943 -0.904 28.007 1.00 7.85 106 LYS A C 1
ATOM 776 O O . LYS A 1 128 ? 2.356 0.266 27.931 1.00 7.84 106 LYS A O 1
ATOM 782 N N . TRP A 1 129 ? 1.490 -1.605 26.982 1.00 9.84 107 TRP A N 1
ATOM 783 C CA . TRP A 1 129 ? 1.278 -1.057 25.616 1.00 9.89 107 TRP A CA 1
ATOM 784 C C . TRP A 1 129 ? -0.178 -0.734 25.597 1.00 9.49 107 TRP A C 1
ATOM 785 O O . TRP A 1 129 ? -1.058 -1.655 25.587 1.00 9.92 107 TRP A O 1
ATOM 796 N N . TYR A 1 130 ? -0.456 0.570 25.567 1.00 9.98 108 TYR A N 1
ATOM 797 C CA . TYR A 1 130 ? -1.868 0.958 25.678 1.00 10.17 108 TYR A CA 1
ATOM 798 C C . TYR A 1 130 ? -2.613 0.676 24.385 1.00 9.65 108 TYR A C 1
ATOM 799 O O . TYR A 1 130 ? -1.999 0.510 23.300 1.00 10.26 108 TYR A O 1
ATOM 808 N N . ASP A 1 131 ? -3.974 0.743 24.410 1.00 9.72 109 ASP A N 1
ATOM 809 C CA . ASP A 1 131 ? -4.726 0.834 23.201 1.00 10.38 109 ASP A CA 1
ATOM 810 C C . ASP A 1 131 ? -4.308 2.074 22.365 1.00 9.11 109 ASP A C 1
ATOM 811 O O . ASP A 1 131 ? -3.696 2.991 22.865 1.00 9.59 109 ASP A O 1
ATOM 816 N N . SER A 1 132 ? -4.631 2.057 21.085 1.00 9.31 110 SER A N 1
ATOM 817 C CA . SER A 1 132 ? -4.114 3.063 20.184 1.00 8.44 110 SER A CA 1
ATOM 818 C C . SER A 1 132 ? -4.717 4.423 20.400 1.00 8.25 110 SER A C 1
ATOM 819 O O . SER A 1 132 ? -5.886 4.532 20.768 1.00 10.03 110 SER A O 1
ATOM 822 N N . TYR A 1 133 ? -3.962 5.483 20.067 1.00 8.55 111 TYR A N 1
ATOM 823 C CA . TYR A 1 133 ? -4.510 6.835 19.998 1.00 8.59 111 TYR A CA 1
ATOM 824 C C . TYR A 1 133 ? -5.642 6.941 18.969 1.00 8.12 111 TYR A C 1
ATOM 825 O O . TYR A 1 133 ? -6.465 7.897 19.050 1.00 9.04 111 TYR A O 1
ATOM 834 N N . GLY A 1 134 ? -5.664 6.096 17.904 1.00 7.99 112 GLY A N 1
ATOM 835 C CA . GLY A 1 134 ? -6.724 6.127 16.891 1.00 10.30 112 GLY A CA 1
ATOM 836 C C . GLY A 1 134 ? -6.230 6.122 15.462 1.00 10.56 112 GLY A C 1
ATOM 837 O O . GLY A 1 134 ? -7.011 6.139 14.539 1.00 11.33 112 GLY A O 1
ATOM 838 N N . PHE A 1 135 ? -4.916 6.194 15.315 1.00 10.73 113 PHE A N 1
ATOM 839 C CA . PHE A 1 135 ? -4.336 6.306 13.948 1.00 10.22 113 PHE A CA 1
ATOM 840 C C . PHE A 1 135 ? -3.247 5.260 13.795 1.00 10.41 113 PHE A C 1
ATOM 841 O O . PHE A 1 135 ? -2.613 4.776 14.756 1.00 10.88 113 PHE A O 1
ATOM 849 N N . ASP A 1 136 ? -3.080 4.897 12.531 1.00 11.09 114 ASP A N 1
ATOM 850 C CA . ASP A 1 136 ? -1.949 3.993 12.142 1.00 11.55 114 ASP A CA 1
ATOM 851 C C . ASP A 1 136 ? -1.050 4.794 11.215 1.00 12.06 114 ASP A C 1
ATOM 852 O O . ASP A 1 136 ? -1.489 5.699 10.479 1.00 16.00 114 ASP A O 1
ATOM 857 N N . ASN A 1 137 ? 0.255 4.562 11.377 1.00 10.06 115 ASN A N 1
ATOM 858 C CA . ASN A 1 137 ? 1.168 5.278 10.504 1.00 10.14 115 ASN A CA 1
ATOM 859 C C . ASN A 1 137 ? 2.007 4.262 9.819 1.00 9.61 115 ASN A C 1
ATOM 860 O O . ASN A 1 137 ? 3.075 3.868 10.403 1.00 9.39 115 ASN A O 1
ATOM 865 N N . THR A 1 138 ? 1.587 3.909 8.582 1.00 9.34 116 THR A N 1
ATOM 866 C CA . THR A 1 138 ? 2.296 2.811 7.859 1.00 8.58 116 THR A CA 1
ATOM 867 C C . THR A 1 138 ? 3.346 3.334 6.884 1.00 8.87 116 THR A C 1
ATOM 868 O O . THR A 1 138 ? 3.239 4.418 6.303 1.00 9.49 116 THR A O 1
ATOM 872 N N . TYR A 1 139 ? 4.373 2.508 6.689 1.00 9.52 117 TYR A N 1
ATOM 873 C CA . TYR A 1 139 ? 5.212 2.671 5.504 1.00 9.99 117 TYR A CA 1
ATOM 874 C C . TYR A 1 139 ? 4.324 2.560 4.291 1.00 9.88 117 TYR A C 1
ATOM 875 O O . TYR A 1 139 ? 3.392 1.728 4.295 1.00 9.78 117 TYR A O 1
ATOM 884 N N . ALA A 1 140 ? 4.540 3.368 3.280 1.00 8.32 118 ALA A N 1
ATOM 885 C CA . ALA A 1 140 ? 3.716 3.311 2.073 1.00 9.93 118 ALA A CA 1
ATOM 886 C C . ALA A 1 140 ? 4.486 3.746 0.874 1.00 9.03 118 ALA A C 1
ATOM 887 O O . ALA A 1 140 ? 5.068 4.813 0.859 1.00 10.07 118 ALA A O 1
ATOM 889 N N . PHE A 1 141 ? 4.597 2.845 -0.103 1.00 9.59 119 PHE A N 1
ATOM 890 C CA . PHE A 1 141 ? 5.309 3.193 -1.368 1.00 10.03 119 PHE A CA 1
ATOM 891 C C . PHE A 1 141 ? 4.587 4.321 -2.076 1.00 9.90 119 PHE A C 1
ATOM 892 O O . PHE A 1 141 ? 3.373 4.207 -2.269 1.00 11.24 119 PHE A O 1
ATOM 900 N N . THR A 1 142 ? 5.297 5.416 -2.429 1.00 9.59 120 THR A N 1
ATOM 901 C CA . THR A 1 142 ? 4.605 6.645 -2.800 1.00 11.03 120 THR A CA 1
ATOM 902 C C . THR A 1 142 ? 5.277 7.251 -3.997 1.00 10.43 120 THR A C 1
ATOM 903 O O . THR A 1 142 ? 6.520 7.315 -4.014 1.00 12.76 120 THR A O 1
ATOM 907 N N . VAL A 1 143 ? 4.474 7.647 -4.995 1.00 11.08 121 VAL A N 1
ATOM 908 C CA . VAL A 1 143 ? 4.989 8.220 -6.274 1.00 12.00 121 VAL A CA 1
ATOM 909 C C . VAL A 1 143 ? 4.296 9.566 -6.500 1.00 11.84 121 VAL A C 1
ATOM 910 O O . VAL A 1 143 ? 3.285 9.881 -5.829 1.00 13.00 121 VAL A O 1
ATOM 914 N N . SER A 1 144 ? 4.797 10.386 -7.404 1.00 12.68 122 SER A N 1
ATOM 915 C CA . SER A 1 144 ? 3.975 11.545 -7.813 1.00 13.19 122 SER A CA 1
ATOM 916 C C . SER A 1 144 ? 2.693 11.156 -8.539 1.00 12.92 122 SER A C 1
ATOM 917 O O . SER A 1 144 ? 2.618 10.106 -9.195 1.00 12.37 122 SER A O 1
ATOM 920 N N . LYS A 1 145 ? 1.697 12.035 -8.473 1.00 13.71 123 LYS A N 1
ATOM 921 C CA . LYS A 1 145 ? 0.459 11.837 -9.251 1.00 15.93 123 LYS A CA 1
ATOM 922 C C . LYS A 1 145 ? 0.767 11.727 -10.730 1.00 16.07 123 LYS A C 1
ATOM 923 O O . LYS A 1 145 ? 0.140 10.881 -11.408 1.00 16.16 123 LYS A O 1
ATOM 929 N N . GLU A 1 146 ? 1.748 12.539 -11.185 1.00 17.54 124 GLU A N 1
ATOM 930 C CA . GLU A 1 146 ? 2.158 12.547 -12.605 1.00 19.41 124 GLU A CA 1
ATOM 931 C C . GLU A 1 146 ? 2.689 11.151 -13.018 1.00 15.92 124 GLU A C 1
ATOM 932 O O . GLU A 1 146 ? 2.265 10.585 -14.033 1.00 17.31 124 GLU A O 1
ATOM 938 N N . LEU A 1 147 ? 3.590 10.588 -12.230 1.00 14.70 125 LEU A N 1
ATOM 939 C CA . LEU A 1 147 ? 4.071 9.280 -12.610 1.00 14.06 125 LEU A CA 1
ATOM 940 C C . LEU A 1 147 ? 2.968 8.223 -12.565 1.00 13.13 125 LEU A C 1
ATOM 941 O O . LEU A 1 147 ? 2.887 7.328 -13.474 1.00 14.35 125 LEU A O 1
ATOM 946 N N . ALA A 1 148 ? 2.144 8.249 -11.496 1.00 12.93 126 ALA A N 1
ATOM 947 C CA . ALA A 1 148 ? 1.047 7.282 -11.391 1.00 13.34 126 ALA A CA 1
ATOM 948 C C . ALA A 1 148 ? 0.079 7.349 -12.617 1.00 12.97 126 ALA A C 1
ATOM 949 O O . ALA A 1 148 ? -0.361 6.314 -13.157 1.00 14.99 126 ALA A O 1
ATOM 951 N N . ASP A 1 149 ? -0.315 8.592 -12.974 1.00 14.09 127 ASP A N 1
ATOM 952 C CA . ASP A 1 149 ? -1.161 8.831 -14.157 1.00 17.12 127 ASP A CA 1
ATOM 953 C C . ASP A 1 149 ? -0.509 8.349 -15.447 1.00 15.58 127 ASP A C 1
ATOM 954 O O . ASP A 1 149 ? -1.153 7.638 -16.265 1.00 17.20 127 ASP A O 1
ATOM 959 N N . GLN A 1 150 ? 0.790 8.639 -15.592 1.00 13.84 128 GLN A N 1
ATOM 960 C CA . GLN A 1 150 ? 1.440 8.314 -16.863 1.00 14.71 128 GLN A CA 1
ATOM 961 C C . GLN A 1 150 ? 1.517 6.786 -17.066 1.00 15.86 128 GLN A C 1
ATOM 962 O O . GLN A 1 150 ? 1.300 6.252 -18.200 1.00 13.48 128 GLN A O 1
ATOM 968 N N . TYR A 1 151 ? 1.743 6.050 -15.987 1.00 15.14 129 TYR A N 1
ATOM 969 C CA . TYR A 1 151 ? 2.076 4.632 -16.082 1.00 16.08 129 TYR A CA 1
ATOM 970 C C . TYR A 1 151 ? 1.022 3.754 -15.449 1.00 16.82 129 TYR A C 1
ATOM 971 O O . TYR A 1 151 ? 1.232 2.531 -15.272 1.00 16.94 129 TYR A O 1
ATOM 980 N N . HIS A 1 152 ? -0.124 4.372 -15.138 1.00 16.95 130 HIS A N 1
ATOM 981 C CA . HIS A 1 152 ? -1.291 3.672 -14.549 1.00 18.62 130 HIS A CA 1
ATOM 982 C C . HIS A 1 152 ? -0.898 2.852 -13.336 1.00 18.13 130 HIS A C 1
ATOM 983 O O . HIS A 1 152 ? -1.147 1.619 -13.227 1.00 16.74 130 HIS A O 1
ATOM 990 N N . LEU A 1 153 ? -0.263 3.538 -12.397 1.00 13.44 131 LEU A N 1
ATOM 991 C CA . LEU A 1 153 ? 0.208 2.851 -11.190 1.00 13.27 131 LEU A CA 1
ATOM 992 C C . LEU A 1 153 ? -0.795 3.021 -10.057 1.00 12.39 131 LEU A C 1
ATOM 993 O O . LEU A 1 153 ? -1.067 4.133 -9.591 1.00 13.98 131 LEU A O 1
ATOM 998 N N . GLU A 1 154 ? -1.297 1.900 -9.571 1.00 11.69 132 GLU A N 1
ATOM 999 C CA . GLU A 1 154 ? -2.207 1.880 -8.459 1.00 13.33 132 GLU A CA 1
ATOM 1000 C C . GLU A 1 154 ? -1.653 1.073 -7.269 1.00 11.26 132 GLU A C 1
ATOM 1001 O O . GLU A 1 154 ? -1.967 1.468 -6.082 1.00 12.18 132 GLU A O 1
ATOM 1007 N N . THR A 1 155 ? -0.863 0.014 -7.512 1.00 11.96 133 THR A N 1
ATOM 1008 C CA . THR A 1 155 ? -0.477 -0.906 -6.456 1.00 11.21 133 THR A CA 1
ATOM 1009 C C . THR A 1 155 ? 1.033 -1.091 -6.522 1.00 9.42 133 THR A C 1
ATOM 1010 O O . THR A 1 155 ? 1.673 -0.736 -7.483 1.00 10.82 133 THR A O 1
ATOM 1014 N N . VAL A 1 156 ? 1.594 -1.677 -5.498 1.00 11.20 134 VAL A N 1
ATOM 1015 C CA . VAL A 1 156 ? 2.989 -1.939 -5.511 1.00 10.25 134 VAL A CA 1
ATOM 1016 C C . VAL A 1 156 ? 3.275 -2.975 -6.557 1.00 11.70 134 VAL A C 1
ATOM 1017 O O . VAL A 1 156 ? 4.334 -2.872 -7.220 1.00 11.53 134 VAL A O 1
ATOM 1021 N N . SER A 1 157 ? 2.403 -3.952 -6.749 1.00 11.06 135 SER A N 1
ATOM 1022 C CA . SER A 1 157 ? 2.692 -4.915 -7.828 1.00 11.63 135 SER A CA 1
ATOM 1023 C C . SER A 1 157 ? 2.800 -4.251 -9.204 1.00 11.89 135 SER A C 1
ATOM 1024 O O . SER A 1 157 ? 3.472 -4.775 -10.072 1.00 12.39 135 SER A O 1
ATOM 1027 N N . ASP A 1 158 ? 2.013 -3.227 -9.435 1.00 12.24 136 ASP A N 1
ATOM 1028 C CA . ASP A 1 158 ? 2.105 -2.420 -10.683 1.00 10.88 136 ASP A CA 1
ATOM 1029 C C . ASP A 1 158 ? 3.517 -1.968 -11.003 1.00 12.79 136 ASP A C 1
ATOM 1030 O O . ASP A 1 158 ? 3.851 -1.787 -12.177 1.00 14.14 136 ASP A O 1
ATOM 1035 N N . VAL A 1 159 ? 4.334 -1.739 -9.989 1.00 12.13 137 VAL A N 1
ATOM 1036 C CA . VAL A 1 159 ? 5.678 -1.182 -10.266 1.00 13.65 137 VAL A CA 1
ATOM 1037 C C . VAL A 1 159 ? 6.695 -2.291 -10.519 1.00 14.77 137 VAL A C 1
ATOM 1038 O O . VAL A 1 159 ? 7.844 -1.953 -10.823 1.00 15.14 137 VAL A O 1
ATOM 1042 N N . LYS A 1 160 ? 6.338 -3.566 -10.410 1.00 13.76 138 LYS A N 1
ATOM 1043 C CA . LYS A 1 160 ? 7.389 -4.645 -10.516 1.00 14.24 138 LYS A CA 1
ATOM 1044 C C . LYS A 1 160 ? 8.130 -4.600 -11.845 1.00 15.18 138 LY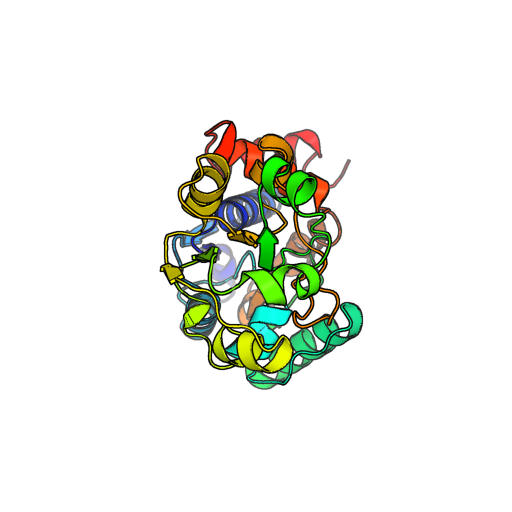S A C 1
ATOM 1045 O O . LYS A 1 160 ? 9.384 -4.580 -11.836 1.00 14.68 138 LYS A O 1
ATOM 1051 N N . LYS A 1 161 ? 7.440 -4.350 -12.944 1.00 16.14 139 LYS A N 1
ATOM 1052 C CA . LYS A 1 161 ? 8.137 -4.345 -14.237 1.00 17.68 139 LYS A CA 1
ATOM 1053 C C . LYS A 1 161 ? 9.017 -3.117 -14.461 1.00 17.81 139 LYS A C 1
ATOM 1054 O O . LYS A 1 161 ? 9.875 -3.119 -15.319 1.00 17.73 139 LYS A O 1
ATOM 1060 N N . TRP A 1 162 ? 8.819 -2.084 -13.652 1.00 16.53 140 TRP A N 1
ATOM 1061 C CA . TRP A 1 162 ? 9.562 -0.842 -13.763 1.00 15.42 140 TRP A CA 1
ATOM 1062 C C . TRP A 1 162 ? 10.648 -0.712 -12.772 1.00 14.81 140 TRP A C 1
ATOM 1063 O O . TRP A 1 162 ? 11.455 0.187 -12.851 1.00 14.21 140 TRP A O 1
ATOM 1074 N N . ALA A 1 163 ? 10.653 -1.600 -11.767 1.00 15.13 141 ALA A N 1
ATOM 1075 C CA . ALA A 1 163 ? 11.575 -1.408 -10.625 1.00 16.71 141 ALA A CA 1
ATOM 1076 C C . ALA A 1 163 ? 13.041 -1.162 -10.964 1.00 17.61 141 ALA A C 1
ATOM 1077 O O . ALA A 1 163 ? 13.609 -0.362 -10.256 1.00 15.31 141 ALA A O 1
ATOM 1079 N N . PRO A 1 164 ? 13.627 -1.798 -12.033 1.00 16.39 142 PRO A N 1
ATOM 1080 C CA . PRO A 1 164 ? 15.044 -1.490 -12.307 1.00 18.21 142 PRO A CA 1
ATOM 1081 C C . PRO A 1 164 ? 15.249 -0.082 -12.789 1.00 18.62 142 PRO A C 1
ATOM 1082 O O . PRO A 1 164 ? 16.396 0.371 -12.763 1.00 21.13 142 PRO A O 1
ATOM 1086 N N . GLN A 1 165 ? 14.179 0.603 -13.254 1.00 15.18 143 GLN A N 1
ATOM 1087 C CA . GLN A 1 165 ? 14.317 1.985 -13.738 1.00 15.19 143 GLN A CA 1
ATOM 1088 C C . GLN A 1 165 ? 13.890 2.988 -12.692 1.00 14.65 143 GLN A C 1
ATOM 1089 O O . GLN A 1 165 ? 13.549 4.133 -13.007 1.00 15.16 143 GLN A O 1
ATOM 1095 N N . LEU A 1 166 ? 13.814 2.543 -11.417 1.00 13.95 144 LEU A N 1
ATOM 1096 C CA . LEU A 1 166 ? 13.293 3.460 -10.418 1.00 14.26 144 LEU A CA 1
ATOM 1097 C C . LEU A 1 166 ? 14.392 3.722 -9.366 1.00 12.73 144 LEU A C 1
ATOM 1098 O O . LEU A 1 166 ? 15.048 2.712 -8.892 1.00 13.50 144 LEU A O 1
ATOM 1103 N N . LYS A 1 167 ? 14.480 4.993 -8.914 1.00 13.27 145 LYS A N 1
ATOM 1104 C CA . LYS A 1 167 ? 15.302 5.295 -7.725 1.00 12.63 145 LYS A CA 1
ATOM 1105 C C . LYS A 1 167 ? 14.371 5.368 -6.525 1.00 12.63 145 LYS A C 1
ATOM 1106 O O . LYS A 1 167 ? 13.447 6.103 -6.595 1.00 13.24 145 LYS A O 1
ATOM 1112 N N . LEU A 1 168 ? 14.590 4.571 -5.486 1.00 12.81 146 LEU A N 1
ATOM 1113 C CA . LEU A 1 168 ? 13.787 4.608 -4.227 1.00 12.39 146 LEU A CA 1
ATOM 1114 C C . LEU A 1 168 ? 14.481 5.443 -3.140 1.00 11.83 146 LEU A C 1
ATOM 1115 O O . LEU A 1 168 ? 15.624 5.123 -2.746 1.00 14.41 146 LEU A O 1
ATOM 1120 N N . GLY A 1 169 ? 13.775 6.445 -2.597 1.00 13.12 147 GLY A N 1
ATOM 1121 C CA . GLY A 1 169 ? 14.137 7.160 -1.413 1.00 12.87 147 GLY A CA 1
ATOM 1122 C C . GLY A 1 169 ? 13.498 6.515 -0.204 1.00 12.20 147 GLY A C 1
ATOM 1123 O O . GLY A 1 169 ? 12.339 6.057 -0.216 1.00 12.10 147 GLY A O 1
ATOM 1124 N N . VAL A 1 170 ? 14.328 6.318 0.816 1.00 12.35 148 VAL A N 1
ATOM 1125 C CA . VAL A 1 170 ? 13.866 5.504 1.956 1.00 12.57 148 VAL A CA 1
ATOM 1126 C C . VAL A 1 170 ? 14.452 6.120 3.223 1.00 14.01 148 VAL A C 1
ATOM 1127 O O . VAL A 1 170 ? 15.427 6.859 3.148 1.00 13.21 148 VAL A O 1
ATOM 1131 N N . ASP A 1 171 ? 13.867 5.890 4.408 1.00 13.02 149 ASP A N 1
ATOM 1132 C CA . ASP A 1 171 ? 14.511 6.344 5.659 1.00 13.20 149 ASP A CA 1
ATOM 1133 C C . ASP A 1 171 ? 15.889 5.677 5.962 1.00 14.87 149 ASP A C 1
ATOM 1134 O O . ASP A 1 171 ? 16.331 4.854 5.180 1.00 13.70 149 ASP A O 1
ATOM 1139 N N . ASN A 1 172 ? 16.552 6.017 7.079 1.00 18.05 150 ASN A N 1
ATOM 1140 C CA . ASN A 1 172 ? 17.901 5.476 7.262 1.00 20.87 150 ASN A CA 1
ATOM 1141 C C . ASN A 1 172 ? 17.914 4.178 8.056 1.00 18.70 150 ASN A C 1
ATOM 1142 O O . ASN A 1 172 ? 18.955 3.749 8.529 1.00 22.30 150 ASN A O 1
ATOM 1147 N N . TYR A 1 173 ? 16.733 3.573 8.234 1.00 14.89 151 TYR A N 1
ATOM 1148 C CA . TYR A 1 173 ? 16.647 2.360 9.017 1.00 13.42 151 TYR A CA 1
ATOM 1149 C C . TYR A 1 173 ? 16.102 1.134 8.284 1.00 12.69 151 TYR A C 1
ATOM 1150 O O . TYR A 1 173 ? 16.599 0.004 8.483 1.00 14.13 151 TYR A O 1
ATOM 1159 N N . TRP A 1 174 ? 15.097 1.294 7.456 1.00 12.13 152 TRP A N 1
ATOM 1160 C CA . TRP A 1 174 ? 14.347 0.169 6.980 1.00 13.55 152 TRP A CA 1
ATOM 1161 C C . TRP A 1 174 ? 15.094 -0.728 6.043 1.00 14.33 152 TRP A C 1
ATOM 1162 O O . TRP A 1 174 ? 14.793 -1.887 6.028 1.00 16.30 152 TRP A O 1
ATOM 1173 N N . MET A 1 175 ? 16.068 -0.203 5.318 1.00 14.72 153 MET A N 1
ATOM 1174 C CA . MET A 1 175 ? 16.885 -1.117 4.469 1.00 16.83 153 MET A CA 1
ATOM 1175 C C . MET A 1 175 ? 17.643 -2.162 5.291 1.00 15.99 153 MET A C 1
ATOM 1176 O O . MET A 1 175 ? 17.991 -3.244 4.758 1.00 17.13 153 MET A O 1
ATOM 1181 N N . LYS A 1 176 ? 17.884 -1.857 6.554 1.00 15.25 154 LYS A N 1
ATOM 1182 C CA . LYS A 1 176 ? 18.726 -2.735 7.377 1.00 16.25 154 LYS A CA 1
ATOM 1183 C C . LYS A 1 176 ? 17.926 -3.688 8.209 1.00 13.81 154 LYS A C 1
ATOM 1184 O O . LYS A 1 176 ? 18.486 -4.472 8.918 1.00 16.03 154 LYS A O 1
ATOM 1190 N N . LEU A 1 177 ? 16.605 -3.575 8.160 1.00 13.31 155 LEU A N 1
ATOM 1191 C CA . LEU A 1 177 ? 15.892 -4.340 9.112 1.00 13.82 155 LEU A CA 1
ATOM 1192 C C . LEU A 1 177 ? 15.861 -5.829 8.701 1.00 14.06 155 LEU A C 1
ATOM 1193 O O . LEU A 1 177 ? 15.548 -6.156 7.535 1.00 14.45 155 LEU A O 1
ATOM 1198 N N . LYS A 1 178 ? 16.149 -6.760 9.622 1.00 16.86 156 LYS A N 1
ATOM 1199 C CA . LYS A 1 178 ? 16.089 -8.202 9.280 1.00 16.87 156 LYS A CA 1
ATOM 1200 C C . LYS A 1 178 ? 14.692 -8.753 9.071 1.00 16.27 156 LYS A C 1
ATOM 1201 O O . LYS A 1 178 ? 14.473 -9.708 8.280 1.00 18.40 156 LYS A O 1
ATOM 1207 N N . GLY A 1 179 ? 13.724 -8.168 9.784 1.00 16.61 157 GLY A N 1
ATOM 1208 C CA . GLY A 1 179 ? 12.319 -8.586 9.723 1.00 15.41 157 GLY A CA 1
ATOM 1209 C C . GLY A 1 179 ? 11.493 -7.536 9.040 1.00 16.58 157 GLY A C 1
ATOM 1210 O O . GLY A 1 179 ? 11.311 -6.429 9.526 1.00 17.28 157 GLY A O 1
ATOM 1211 N N . ASN A 1 180 ? 11.000 -7.888 7.871 1.00 17.26 158 ASN A N 1
ATOM 1212 C CA . ASN A 1 180 ? 9.972 -7.074 7.203 1.00 16.30 158 ASN A CA 1
ATOM 1213 C C . ASN A 1 180 ? 10.553 -5.774 6.643 1.00 15.96 158 ASN A C 1
ATOM 1214 O O . ASN A 1 180 ? 9.913 -4.786 6.474 1.00 18.73 158 ASN A O 1
ATOM 1219 N N . GLY A 1 181 ? 11.839 -5.800 6.412 1.00 13.84 159 GLY A N 1
ATOM 1220 C CA . GLY A 1 181 ? 12.532 -4.694 5.787 1.00 14.18 159 GLY A CA 1
ATOM 1221 C C . GLY A 1 181 ? 12.720 -5.006 4.289 1.00 13.86 159 GLY A C 1
ATOM 1222 O O . GLY A 1 181 ? 11.984 -5.816 3.715 1.00 13.70 159 GLY A O 1
ATOM 1223 N N . TYR A 1 182 ? 13.671 -4.327 3.700 1.00 13.60 160 TYR A N 1
ATOM 1224 C CA . TYR A 1 182 ? 13.935 -4.369 2.248 1.00 13.57 160 TYR A CA 1
ATOM 1225 C C . TYR A 1 182 ? 14.235 -5.729 1.816 1.00 13.07 160 TYR A C 1
ATOM 1226 O O . TYR A 1 182 ? 13.689 -6.256 0.775 1.00 12.16 160 TYR A O 1
ATOM 1235 N N . GLN A 1 183 ? 15.075 -6.399 2.607 1.00 13.10 161 GLN A N 1
ATOM 1236 C CA . GLN A 1 183 ? 15.353 -7.823 2.193 1.00 15.34 161 GLN A CA 1
ATOM 1237 C C . GLN A 1 183 ? 14.080 -8.676 1.982 1.00 14.33 161 GLN A C 1
ATOM 1238 O O . GLN A 1 183 ? 13.857 -9.330 0.919 1.00 13.48 161 GLN A O 1
ATOM 1244 N N . ASP A 1 184 ? 13.188 -8.682 2.983 1.00 14.71 162 ASP A N 1
ATOM 1245 C CA . ASP A 1 184 ? 11.954 -9.488 2.871 1.00 13.52 162 ASP A CA 1
ATOM 1246 C C . ASP A 1 184 ? 10.958 -8.940 1.794 1.00 12.95 162 ASP A C 1
ATOM 1247 O O . ASP A 1 184 ? 10.237 -9.730 1.137 1.00 14.62 162 ASP A O 1
ATOM 1252 N N . PHE A 1 185 ? 10.941 -7.599 1.622 1.00 14.55 163 PHE A N 1
ATOM 1253 C CA . PHE A 1 185 ? 10.178 -6.975 0.589 1.00 13.73 163 PHE A CA 1
ATOM 1254 C C . PHE A 1 185 ? 10.594 -7.555 -0.779 1.00 14.75 163 PHE A C 1
ATOM 1255 O O . PHE A 1 185 ? 9.752 -7.861 -1.576 1.00 13.34 163 PHE A O 1
ATOM 1263 N N . THR A 1 186 ? 11.898 -7.671 -1.055 1.00 15.73 164 THR A N 1
ATOM 1264 C CA . THR A 1 186 ? 12.291 -8.117 -2.396 1.00 16.30 164 THR A CA 1
ATOM 1265 C C . THR A 1 186 ? 11.978 -9.565 -2.593 1.00 16.81 164 THR A C 1
ATOM 1266 O O . THR A 1 186 ? 11.818 -10.029 -3.724 1.00 20.78 164 THR A O 1
ATOM 1270 N N . LYS A 1 187 ? 11.801 -10.286 -1.504 1.00 16.95 165 LYS A N 1
ATOM 1271 C CA . LYS A 1 187 ? 11.431 -11.677 -1.555 1.00 19.33 165 LYS A CA 1
ATOM 1272 C C . LYS A 1 187 ? 9.940 -11.777 -1.802 1.00 18.37 165 LYS A C 1
ATOM 1273 O O . LYS A 1 187 ? 9.508 -12.585 -2.610 1.00 25.75 165 LYS A O 1
ATOM 1279 N N . THR A 1 188 ? 9.157 -10.908 -1.197 1.00 13.38 166 THR A N 1
ATOM 1280 C CA . THR A 1 188 ? 7.702 -11.017 -1.286 1.00 12.92 166 THR A CA 1
ATOM 1281 C C . THR A 1 188 ? 7.196 -10.496 -2.615 1.00 13.94 166 THR A C 1
ATOM 1282 O O . THR A 1 188 ? 6.378 -11.121 -3.216 1.00 13.11 166 THR A O 1
ATOM 1286 N N . TYR A 1 189 ? 7.662 -9.352 -3.066 1.00 12.82 167 TYR A N 1
ATOM 1287 C CA . TYR A 1 189 ? 7.179 -8.750 -4.283 1.00 13.05 167 TYR A CA 1
ATOM 1288 C C . TYR A 1 189 ? 8.031 -9.164 -5.474 1.00 14.76 167 TYR A C 1
ATOM 1289 O O . TYR A 1 189 ? 7.675 -8.826 -6.597 1.00 14.38 167 TYR A O 1
ATOM 1298 N N . GLY A 1 190 ? 9.208 -9.763 -5.217 1.00 15.50 168 GLY A N 1
ATOM 1299 C CA . GLY A 1 190 ? 10.025 -10.195 -6.392 1.00 15.78 168 GLY A CA 1
ATOM 1300 C C . GLY A 1 190 ? 10.551 -9.051 -7.241 1.00 16.08 168 GLY A C 1
ATOM 1301 O O . GLY A 1 190 ? 10.616 -9.121 -8.507 1.00 18.69 168 GLY A O 1
ATOM 1302 N N . MET A 1 191 ? 10.942 -7.973 -6.592 1.00 15.79 169 MET A N 1
ATOM 1303 C CA . MET A 1 191 ? 11.515 -6.807 -7.305 1.00 16.09 169 MET A CA 1
ATOM 1304 C C . MET A 1 191 ? 12.593 -6.165 -6.490 1.00 17.68 169 MET A C 1
ATOM 1305 O O . MET A 1 191 ? 12.590 -6.204 -5.218 1.00 16.66 169 MET A O 1
ATOM 1310 N N . THR A 1 192 ? 13.531 -5.576 -7.235 1.00 16.35 170 THR A N 1
ATOM 1311 C CA . THR A 1 192 ? 14.678 -4.928 -6.674 1.00 16.41 170 THR A CA 1
ATOM 1312 C C . THR A 1 192 ? 14.784 -3.567 -7.332 1.00 16.77 170 THR A C 1
ATOM 1313 O O . THR A 1 192 ? 14.804 -3.498 -8.551 1.00 15.79 170 THR A O 1
ATOM 1317 N N . PHE A 1 193 ? 14.817 -2.470 -6.549 1.00 15.62 171 PHE A N 1
ATOM 1318 C CA . PHE A 1 193 ? 14.867 -1.140 -7.207 1.00 15.97 171 PHE A CA 1
ATOM 1319 C C . PHE A 1 193 ? 16.233 -0.848 -7.783 1.00 18.06 171 PHE A C 1
ATOM 1320 O O . PHE A 1 193 ? 17.221 -1.320 -7.260 1.00 18.02 171 PHE A O 1
ATOM 1328 N N . GLY A 1 194 ? 16.236 -0.202 -8.952 1.00 15.65 172 GLY A N 1
ATOM 1329 C CA . GLY A 1 194 ? 17.485 0.223 -9.670 1.00 17.01 172 GLY A CA 1
ATOM 1330 C C . GLY A 1 194 ? 18.489 0.849 -8.712 1.00 16.68 172 GLY A C 1
ATOM 1331 O O . GLY A 1 194 ? 19.705 0.636 -8.795 1.00 23.84 172 GLY A O 1
ATOM 1332 N N . GLY A 1 195 ? 17.966 1.648 -7.780 1.00 16.51 173 GLY A N 1
ATOM 1333 C CA . GLY A 1 195 ? 18.783 2.394 -6.863 1.00 17.26 173 GLY A CA 1
ATOM 1334 C C . GLY A 1 195 ? 18.001 2.575 -5.585 1.00 15.97 173 GLY A C 1
ATOM 1335 O O . GLY A 1 195 ? 16.793 2.813 -5.663 1.00 14.90 173 GLY A O 1
ATOM 1336 N N . THR A 1 196 ? 18.723 2.565 -4.464 1.00 17.60 174 THR A N 1
ATOM 1337 C CA . THR A 1 196 ? 18.153 2.915 -3.149 1.00 17.27 174 THR A CA 1
ATOM 1338 C C . THR A 1 196 ? 18.958 4.011 -2.463 1.00 16.51 174 THR A C 1
ATOM 1339 O O . THR A 1 196 ? 20.228 4.022 -2.483 1.00 19.46 174 THR A O 1
ATOM 1343 N N . TYR A 1 197 ? 18.255 4.978 -1.861 1.00 15.92 175 TYR A N 1
ATOM 1344 C CA . TYR A 1 197 ? 18.902 6.162 -1.314 1.00 15.27 175 TYR A CA 1
ATOM 1345 C C . TYR A 1 197 ? 18.339 6.479 0.081 1.00 14.84 175 TYR A C 1
ATOM 1346 O O . TYR A 1 197 ? 17.249 7.102 0.155 1.00 17.77 175 TYR A O 1
ATOM 1355 N N . PRO A 1 198 ? 19.003 6.009 1.131 1.00 15.44 176 PRO A N 1
ATOM 1356 C CA . PRO A 1 198 ? 18.584 6.343 2.531 1.00 15.08 176 PRO A CA 1
ATOM 1357 C C . PRO A 1 198 ? 18.846 7.814 2.880 1.00 15.37 176 PRO A C 1
ATOM 1358 O O . PRO A 1 198 ? 19.840 8.452 2.451 1.00 15.39 176 PRO A O 1
ATOM 1362 N N . MET A 1 199 ? 17.891 8.373 3.608 1.00 13.54 177 MET A N 1
ATOM 1363 C CA . MET A 1 199 ? 17.901 9.798 3.965 1.00 13.35 177 MET A CA 1
ATOM 1364 C C . MET A 1 199 ? 16.988 9.970 5.189 1.00 13.57 177 MET A C 1
ATOM 1365 O O . MET A 1 199 ? 16.198 9.008 5.514 1.00 11.68 177 MET A O 1
ATOM 1370 N N . GLN A 1 200 ? 17.063 11.099 5.871 1.00 12.22 178 GLN A N 1
ATOM 1371 C CA . GLN A 1 200 ? 16.136 11.371 6.955 1.00 13.13 178 GLN A CA 1
ATOM 1372 C C . GLN A 1 200 ? 14.727 11.326 6.348 1.00 11.47 178 GLN A C 1
ATOM 1373 O O . GLN A 1 200 ? 14.525 11.874 5.225 1.00 11.71 178 GLN A O 1
ATOM 1379 N N . ILE A 1 201 ? 13.803 10.690 7.054 1.00 11.23 179 ILE A N 1
ATOM 1380 C CA . ILE A 1 201 ? 12.452 10.493 6.500 1.00 10.87 179 ILE A CA 1
ATOM 1381 C C . ILE A 1 201 ? 11.781 11.802 6.005 1.00 11.51 179 ILE A C 1
ATOM 1382 O O . ILE A 1 201 ? 11.134 11.828 4.975 1.00 10.53 179 ILE A O 1
ATOM 1387 N N . GLY A 1 202 ? 12.004 12.894 6.741 1.00 11.32 180 GLY A N 1
ATOM 1388 C CA . GLY A 1 202 ? 11.396 14.172 6.447 1.00 12.15 180 GLY A CA 1
ATOM 1389 C C . GLY A 1 202 ? 11.751 14.615 5.038 1.00 12.63 180 GLY A C 1
ATOM 1390 O O . GLY A 1 202 ? 10.997 15.379 4.478 1.00 11.67 180 GLY A O 1
ATOM 1391 N N . LEU A 1 203 ? 12.891 14.156 4.521 1.00 11.69 181 LEU A N 1
ATOM 1392 C CA . LEU A 1 203 ? 13.343 14.610 3.198 1.00 12.08 181 LEU A CA 1
ATOM 1393 C C . LEU A 1 203 ? 12.675 13.903 2.031 1.00 11.64 181 LEU A C 1
ATOM 1394 O O . LEU A 1 203 ? 12.739 14.398 0.886 1.00 12.21 181 LEU A O 1
ATOM 1399 N N . VAL A 1 204 ? 12.076 12.728 2.252 1.00 10.90 182 VAL A N 1
ATOM 1400 C CA . VAL A 1 204 ? 11.570 11.981 1.080 1.00 10.68 182 VAL A CA 1
ATOM 1401 C C . VAL A 1 204 ? 10.431 12.676 0.299 1.00 11.17 182 VAL A C 1
ATOM 1402 O O . VAL A 1 204 ? 10.202 12.355 -0.877 1.00 12.36 182 VAL A O 1
ATOM 1406 N N . TYR A 1 205 ? 9.691 13.580 0.967 1.00 10.79 183 TYR A N 1
ATOM 1407 C CA . TYR A 1 205 ? 8.482 14.192 0.382 1.00 12.24 183 TYR A CA 1
ATOM 1408 C C . TYR A 1 205 ? 8.869 15.148 -0.757 1.00 13.53 183 TYR A C 1
ATOM 1409 O O . TYR A 1 205 ? 8.372 15.016 -1.890 1.00 13.44 183 TYR A O 1
ATOM 1418 N N . ASP A 1 206 ? 9.873 15.976 -0.480 1.00 13.82 184 ASP A N 1
ATOM 1419 C CA . ASP A 1 206 ? 10.349 16.926 -1.510 1.00 13.40 184 ASP A CA 1
ATOM 1420 C C . ASP A 1 206 ? 11.169 16.152 -2.529 1.00 14.11 184 ASP A C 1
ATOM 1421 O O . ASP A 1 206 ? 11.143 16.514 -3.691 1.00 13.94 184 ASP A O 1
ATOM 1426 N N . ALA A 1 207 ? 11.886 15.111 -2.085 1.00 12.87 185 ALA A N 1
ATOM 1427 C CA . ALA A 1 207 ? 12.688 14.245 -2.998 1.00 13.51 185 ALA A CA 1
ATOM 1428 C C . ALA A 1 207 ? 11.858 13.635 -4.126 1.00 13.77 185 ALA A C 1
ATOM 1429 O O . ALA A 1 207 ? 12.236 13.731 -5.299 1.00 13.73 185 ALA A O 1
ATOM 1431 N N . VAL A 1 208 ? 10.656 13.146 -3.832 1.00 13.64 186 VAL A N 1
ATOM 1432 C CA . VAL A 1 208 ? 9.797 12.529 -4.869 1.00 13.86 186 VAL A CA 1
ATOM 1433 C C . VAL A 1 208 ? 9.027 13.643 -5.612 1.00 14.00 186 VAL A C 1
ATOM 1434 O O . VAL A 1 208 ? 8.844 13.611 -6.830 1.00 17.77 186 VAL A O 1
ATOM 1438 N N . LYS A 1 209 ? 8.690 14.704 -4.917 1.00 14.68 187 LYS A N 1
ATOM 1439 C CA . LYS A 1 209 ? 7.910 15.810 -5.523 1.00 15.32 187 LYS A CA 1
ATOM 1440 C C . LYS A 1 209 ? 8.797 16.568 -6.531 1.00 17.29 187 LYS A C 1
ATOM 1441 O O . LYS A 1 209 ? 8.325 17.043 -7.577 1.00 23.00 187 LYS A O 1
ATOM 1447 N N . SER A 1 210 ? 10.084 16.680 -6.237 1.00 17.50 188 SER A N 1
ATOM 1448 C CA . SER A 1 210 ? 10.970 17.456 -7.139 1.00 17.12 188 SER A CA 1
ATOM 1449 C C . SER A 1 210 ? 11.508 16.595 -8.273 1.00 19.03 188 SER A C 1
ATOM 1450 O O . SER A 1 210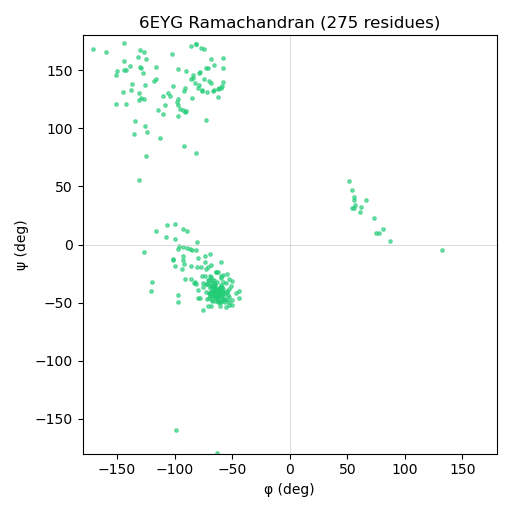 ? 12.265 17.087 -9.158 1.00 20.94 188 SER A O 1
ATOM 1453 N N . GLY A 1 211 ? 11.193 15.301 -8.267 0.93 16.89 189 GLY A N 1
ATOM 1454 C CA . GLY A 1 211 ? 11.731 14.389 -9.290 0.93 16.85 189 GLY A CA 1
ATOM 1455 C C . GLY A 1 211 ? 13.130 13.854 -9.100 0.93 17.83 189 GLY A C 1
ATOM 1456 O O . GLY A 1 211 ? 13.703 13.224 -10.006 0.93 16.78 189 GLY A O 1
ATOM 1457 N N . LYS A 1 212 ? 13.684 14.022 -7.910 1.00 15.57 190 LYS A N 1
ATOM 1458 C CA . LYS A 1 212 ? 15.002 13.483 -7.582 1.00 17.42 190 LYS A CA 1
ATOM 1459 C C . LYS A 1 212 ? 14.964 11.950 -7.336 1.00 14.84 190 LYS A C 1
ATOM 1460 O O . LYS A 1 212 ? 15.877 11.216 -7.648 1.00 15.47 190 LYS A O 1
ATOM 1466 N N . MET A 1 213 ? 13.868 11.511 -6.731 1.00 13.96 191 MET A N 1
ATOM 1467 C CA . MET A 1 213 ? 13.594 10.081 -6.537 1.00 14.26 191 MET A CA 1
ATOM 1468 C C . MET A 1 213 ? 12.319 9.779 -7.360 1.00 12.29 191 MET A C 1
ATOM 1469 O O . MET A 1 213 ? 11.463 10.666 -7.592 1.00 14.17 191 MET A O 1
ATOM 1474 N N . ASP A 1 214 ? 12.169 8.535 -7.810 1.00 12.53 192 ASP A N 1
ATOM 1475 C CA . ASP A 1 214 ? 10.973 8.172 -8.559 1.00 14.14 192 ASP A CA 1
ATOM 1476 C C . ASP A 1 214 ? 9.870 7.660 -7.671 1.00 13.63 192 ASP A C 1
ATOM 1477 O O . ASP A 1 214 ? 8.654 7.827 -8.018 1.00 12.69 192 ASP A O 1
ATOM 1482 N N . ILE A 1 215 ? 10.280 7.046 -6.556 1.00 12.50 193 ILE A N 1
ATOM 1483 C CA . ILE A 1 215 ? 9.354 6.372 -5.613 1.00 11.86 193 ILE A CA 1
ATOM 1484 C C . ILE A 1 215 ? 10.026 6.497 -4.246 1.00 11.47 193 ILE A C 1
ATOM 1485 O O . ILE A 1 215 ? 11.262 6.580 -4.138 1.00 11.64 193 ILE A O 1
ATOM 1490 N N . VAL A 1 216 ? 9.230 6.563 -3.176 1.00 12.41 194 VAL A N 1
ATOM 1491 C CA . VAL A 1 216 ? 9.783 6.740 -1.836 1.00 12.12 194 VAL A CA 1
ATOM 1492 C C . VAL A 1 216 ? 8.969 5.895 -0.861 1.00 11.10 194 VAL A C 1
ATOM 1493 O O . VAL A 1 216 ? 7.735 5.722 -1.112 1.00 10.54 194 VAL A O 1
ATOM 1497 N N . LEU A 1 217 ? 9.576 5.403 0.220 1.00 10.14 195 LEU A N 1
ATOM 1498 C CA . LEU A 1 217 ? 8.853 4.657 1.263 1.00 9.90 195 LEU A CA 1
ATOM 1499 C C . LEU A 1 217 ? 8.430 5.679 2.315 1.00 10.27 195 LEU A C 1
ATOM 1500 O O . LEU A 1 217 ? 9.216 5.990 3.238 1.00 10.25 195 LEU A O 1
ATOM 1505 N N . ALA A 1 218 ? 7.278 6.315 2.047 1.00 8.97 196 ALA A N 1
ATOM 1506 C CA . ALA A 1 218 ? 6.782 7.395 2.913 1.00 9.12 196 ALA A CA 1
ATOM 1507 C C . ALA A 1 218 ? 6.062 6.826 4.139 1.00 8.46 196 ALA A C 1
ATOM 1508 O O . ALA A 1 218 ? 5.910 5.585 4.300 1.00 8.26 196 ALA A O 1
ATOM 1510 N N . TYR A 1 219 ? 5.722 7.739 5.056 1.00 8.58 197 TYR A N 1
ATOM 1511 C CA . TYR A 1 219 ? 4.924 7.367 6.219 1.00 9.28 197 TYR A CA 1
ATOM 1512 C C . TYR A 1 219 ? 3.576 7.998 6.016 1.00 9.81 197 TYR A C 1
ATOM 1513 O O . TYR A 1 219 ? 3.471 9.207 5.755 1.00 9.82 197 TYR A O 1
ATOM 1522 N N . SER A 1 220 ? 2.566 7.148 6.135 1.00 9.06 198 SER A N 1
ATOM 1523 C CA . SER A 1 220 ? 1.189 7.533 5.744 1.00 8.56 198 SER A CA 1
ATOM 1524 C C . SER A 1 220 ? 0.582 8.727 6.490 1.00 9.14 198 SER A C 1
ATOM 1525 O O . SER A 1 220 ? -0.402 9.353 5.915 1.00 9.18 198 SER A O 1
ATOM 1528 N N . THR A 1 221 ? 0.987 8.954 7.723 1.00 9.67 199 THR A N 1
ATOM 1529 C CA . THR A 1 221 ? 0.449 10.101 8.417 1.00 8.54 199 THR A CA 1
ATOM 1530 C C . THR A 1 221 ? 1.141 11.437 8.050 1.00 10.49 199 THR A C 1
ATOM 1531 O O . THR A 1 221 ? 0.766 12.522 8.597 1.00 10.54 199 THR A O 1
ATOM 1535 N N . ASP A 1 222 ? 2.116 11.463 7.134 1.00 9.49 200 ASP A N 1
ATOM 1536 C CA . ASP A 1 222 ? 2.774 12.729 6.895 1.00 11.56 200 ASP A CA 1
ATOM 1537 C C . ASP A 1 222 ? 1.827 13.664 6.158 1.00 12.34 200 ASP A C 1
ATOM 1538 O O . ASP A 1 222 ? 1.121 13.257 5.201 1.00 11.62 200 ASP A O 1
ATOM 1543 N N . GLY A 1 223 ? 1.744 14.871 6.689 1.00 12.58 201 GLY A N 1
ATOM 1544 C CA . GLY A 1 223 ? 0.949 15.949 6.141 1.00 11.86 201 GLY A CA 1
ATOM 1545 C C . GLY A 1 223 ? 1.177 16.350 4.669 1.00 13.03 201 GLY A C 1
ATOM 1546 O O . GLY A 1 223 ? 0.240 16.782 3.950 1.00 16.60 201 GLY A O 1
ATOM 1547 N N . ARG A 1 224 ? 2.390 16.066 4.210 1.00 12.69 202 ARG A N 1
ATOM 1548 C CA . ARG A 1 224 ? 2.836 16.402 2.846 1.00 12.39 202 ARG A CA 1
ATOM 1549 C C . ARG A 1 224 ? 2.347 15.438 1.757 1.00 15.72 202 ARG A C 1
ATOM 1550 O O . ARG A 1 224 ? 2.482 15.740 0.547 1.00 17.77 202 ARG A O 1
ATOM 1558 N N . ILE A 1 225 ? 1.788 14.306 2.157 1.00 16.51 203 ILE A N 1
ATOM 1559 C CA . ILE A 1 225 ? 1.253 13.393 1.121 1.00 16.12 203 ILE A CA 1
ATOM 1560 C C . ILE A 1 225 ? 0.035 14.066 0.471 1.00 17.88 203 ILE A C 1
ATOM 1561 O O . ILE A 1 225 ? -0.023 14.162 -0.742 1.00 20.32 203 ILE A O 1
ATOM 1566 N N . LYS A 1 226 ? -0.921 14.495 1.282 1.00 19.10 204 LYS A N 1
ATOM 1567 C CA . LYS A 1 226 ? -2.096 15.220 0.802 1.00 22.35 204 LYS A CA 1
ATOM 1568 C C . LYS A 1 226 ? -1.651 16.567 0.222 1.00 20.17 204 LYS A C 1
ATOM 1569 O O . LYS A 1 226 ? -1.971 16.868 -0.902 1.00 20.56 204 LYS A O 1
ATOM 1575 N N . SER A 1 227 ? -0.815 17.334 0.942 1.00 19.87 205 SER A N 1
ATOM 1576 C CA . SER A 1 227 ? -0.501 18.713 0.450 1.00 21.25 205 SER A CA 1
ATOM 1577 C C . SER A 1 227 ? 0.238 18.729 -0.877 1.00 22.61 205 SER A C 1
ATOM 1578 O O . SER A 1 227 ? 0.015 19.614 -1.696 1.00 25.24 205 SER A O 1
ATOM 1581 N N . TYR A 1 228 ? 1.162 17.808 -1.067 1.00 21.48 206 TYR A N 1
ATOM 1582 C CA . TYR A 1 228 ? 1.904 17.685 -2.329 1.00 19.81 206 TYR A CA 1
ATOM 1583 C C . TYR A 1 228 ? 1.145 16.846 -3.379 1.00 19.98 206 TYR A C 1
ATOM 1584 O O . TYR A 1 228 ? 1.628 16.733 -4.494 1.00 22.17 206 TYR A O 1
ATOM 1593 N N . GLY A 1 229 ? -0.013 16.266 -3.019 1.00 20.48 207 GLY A N 1
ATOM 1594 C CA . GLY A 1 229 ? -0.864 15.428 -3.904 1.00 18.97 207 GLY A CA 1
ATOM 1595 C C . GLY A 1 229 ? -0.186 14.170 -4.414 1.00 17.14 207 GLY A C 1
ATOM 1596 O O . GLY A 1 229 ? -0.366 13.808 -5.568 1.00 19.01 207 GLY A O 1
ATOM 1597 N N . LEU A 1 230 ? 0.708 13.603 -3.588 1.00 19.05 208 LEU A N 1
ATOM 1598 C CA . LEU A 1 230 ? 1.421 12.335 -3.900 1.00 16.56 208 LEU A CA 1
ATOM 1599 C C . LEU A 1 230 ? 0.439 11.196 -3.892 1.00 17.86 208 LEU A C 1
ATOM 1600 O O . LEU A 1 230 ? -0.644 11.309 -3.359 1.00 17.37 208 LEU A O 1
ATOM 1605 N N . LYS A 1 231 ? 0.778 10.098 -4.524 1.00 13.39 209 LYS A N 1
ATOM 1606 C CA . LYS A 1 231 ? -0.084 8.931 -4.619 1.00 14.46 209 LYS A CA 1
ATOM 1607 C C . LYS A 1 231 ? 0.567 7.783 -3.874 1.00 13.06 209 LYS A C 1
ATOM 1608 O O . LYS A 1 231 ? 1.661 7.278 -4.254 1.00 12.07 209 LYS A O 1
ATOM 1614 N N . MET A 1 232 ? -0.074 7.327 -2.811 1.00 11.92 210 MET A N 1
ATOM 1615 C CA . MET A 1 232 ? 0.358 6.120 -2.125 1.00 11.13 210 MET A CA 1
ATOM 1616 C C . MET A 1 232 ? -0.163 4.913 -2.934 1.00 11.40 210 MET A C 1
ATOM 1617 O O . MET A 1 232 ? -1.359 4.898 -3.293 1.00 12.97 210 MET A O 1
ATOM 1622 N N . LEU A 1 233 ? 0.700 3.924 -3.154 1.00 11.59 211 LEU A N 1
ATOM 1623 C CA . LEU A 1 233 ? 0.360 2.702 -3.925 1.00 11.07 211 LEU A CA 1
ATOM 1624 C C . LEU A 1 233 ? -0.164 1.641 -2.940 1.00 11.75 211 LEU A C 1
ATOM 1625 O O . LEU A 1 233 ? 0.387 1.499 -1.867 1.00 12.05 211 LEU A O 1
ATOM 1630 N N . LYS A 1 234 ? -1.257 0.991 -3.289 1.00 12.20 212 LYS A N 1
ATOM 1631 C CA . LYS A 1 234 ? -1.847 -0.030 -2.437 1.00 13.78 212 LYS A CA 1
ATOM 1632 C C . LYS A 1 234 ? -0.836 -1.191 -2.277 1.00 13.42 212 LYS A C 1
ATOM 1633 O O . LYS A 1 234 ? -0.304 -1.701 -3.244 1.00 11.84 212 LYS A O 1
ATOM 1639 N N . ASP A 1 235 ? -0.649 -1.648 -1.026 1.00 12.27 213 ASP A N 1
ATOM 1640 C CA . ASP A 1 235 ? 0.172 -2.803 -0.710 1.00 11.15 213 ASP A CA 1
ATOM 1641 C C . ASP A 1 235 ? -0.660 -4.040 -0.964 1.00 9.95 213 ASP A C 1
ATOM 1642 O O . ASP A 1 235 ? -1.233 -4.693 0.012 1.00 10.61 213 ASP A O 1
ATOM 1647 N N . ASP A 1 236 ? -0.773 -4.405 -2.260 1.00 10.05 214 ASP A N 1
ATOM 1648 C CA . ASP A 1 236 ? -1.744 -5.398 -2.680 1.00 11.98 214 ASP A CA 1
ATOM 1649 C C . ASP A 1 236 ? -1.474 -6.753 -2.071 1.00 12.13 214 ASP A C 1
ATOM 1650 O O . ASP A 1 236 ? -2.459 -7.514 -1.793 1.00 13.39 214 ASP A O 1
ATOM 1655 N N . LYS A 1 237 ? -0.200 -7.095 -1.835 1.00 10.89 215 LYS A N 1
ATOM 1656 C CA . LYS A 1 237 ? 0.180 -8.387 -1.220 1.00 12.02 215 LYS A CA 1
ATOM 1657 C C . LYS A 1 237 ? 0.064 -8.406 0.307 1.00 13.21 215 LYS A C 1
ATOM 1658 O O . LYS A 1 237 ? 0.267 -9.459 0.945 1.00 13.53 215 LYS A O 1
ATOM 1664 N N . GLN A 1 238 ? -0.269 -7.253 0.901 1.00 12.58 216 GLN A N 1
ATOM 1665 C CA . GLN A 1 238 ? -0.355 -7.063 2.373 1.00 13.79 216 GLN A CA 1
ATOM 1666 C C . GLN A 1 238 ? 0.986 -7.502 2.962 1.00 12.61 216 GLN A C 1
ATOM 1667 O O . GLN A 1 238 ? 1.072 -8.250 3.976 1.00 13.48 216 GLN A O 1
ATOM 1673 N N . PHE A 1 239 ? 2.069 -7.031 2.357 1.00 12.42 217 PHE A N 1
ATOM 1674 C CA . PHE A 1 239 ? 3.380 -7.284 2.893 1.00 11.81 217 PHE A CA 1
ATOM 1675 C C . PHE A 1 239 ? 3.510 -6.639 4.279 1.00 11.61 217 PHE A C 1
ATOM 1676 O O . PHE A 1 239 ? 4.123 -7.236 5.219 1.00 12.39 217 PHE A O 1
ATOM 1684 N N . PHE A 1 240 ? 2.962 -5.431 4.433 1.00 11.09 218 PHE A N 1
ATOM 1685 C CA . PHE A 1 240 ? 3.207 -4.713 5.675 1.00 10.99 218 PHE A CA 1
ATOM 1686 C C . PHE A 1 240 ? 2.203 -5.113 6.733 1.00 11.35 218 PHE A C 1
ATOM 1687 O O . PHE A 1 240 ? 1.032 -5.187 6.420 1.00 14.12 218 PHE A O 1
ATOM 1695 N N . PRO A 1 241 ? 2.650 -5.219 7.982 1.00 11.20 219 PRO A N 1
ATOM 1696 C CA . PRO A 1 241 ? 1.675 -5.378 9.091 1.00 12.52 219 PRO A CA 1
ATOM 1697 C C . PRO A 1 241 ? 1.034 -4.027 9.406 1.00 12.09 219 PRO A C 1
ATOM 1698 O O . PRO A 1 241 ? 1.431 -3.019 8.854 1.00 11.01 219 PRO A O 1
ATOM 1702 N N . PRO A 1 242 ? -0.031 -4.043 10.225 1.00 12.70 220 PRO A N 1
ATOM 1703 C CA . PRO A 1 242 ? -0.526 -2.772 10.788 1.00 12.07 220 PRO A CA 1
ATOM 1704 C C . PRO A 1 242 ? 0.523 -1.979 11.619 1.00 9.95 220 PRO A C 1
ATOM 1705 O O . PRO A 1 242 ? 1.438 -2.638 12.217 1.00 10.06 220 PRO A O 1
ATOM 1709 N N . TYR A 1 243 ? 0.370 -0.647 11.664 1.00 10.38 221 TYR A N 1
ATOM 1710 C CA . TYR A 1 243 ? 1.213 0.225 12.471 1.00 9.93 221 TYR A CA 1
ATOM 1711 C C . TYR A 1 243 ? 0.413 1.231 13.326 1.00 9.52 221 TYR A C 1
ATOM 1712 O O . TYR A 1 243 ? 0.661 2.409 13.314 1.00 9.92 221 TYR A O 1
ATOM 1721 N N . ASP A 1 244 ? -0.476 0.630 14.117 1.00 9.70 222 ASP A N 1
ATOM 1722 C CA . ASP A 1 244 ? -1.301 1.393 15.029 1.00 9.41 222 ASP A CA 1
ATOM 1723 C C . ASP A 1 244 ? -0.406 1.945 16.106 1.00 8.50 222 ASP A C 1
ATOM 1724 O O . ASP A 1 244 ? 0.460 1.254 16.647 1.00 6.99 222 ASP A O 1
ATOM 1729 N N . CYS A 1 245 ? -0.661 3.182 16.471 1.00 7.62 223 CYS A N 1
ATOM 1730 C CA . CYS A 1 245 ? 0.251 3.998 17.346 1.00 8.25 223 CYS A CA 1
ATOM 1731 C C . CYS A 1 245 ? -0.307 4.071 18.755 1.00 8.57 223 CYS A C 1
ATOM 1732 O O . CYS A 1 245 ? -1.504 4.315 18.884 1.00 8.86 223 CYS A O 1
ATOM 1735 N N . SER A 1 246 ? 0.486 3.731 19.751 1.00 8.36 224 SER A N 1
ATOM 1736 C CA . SER A 1 246 ? 0.120 3.715 21.181 1.00 8.93 224 SER A CA 1
ATOM 1737 C C . SER A 1 246 ? 1.266 4.263 22.020 1.00 9.60 224 SER A C 1
ATOM 1738 O O . SER A 1 246 ? 2.429 4.153 21.626 1.00 7.98 224 SER A O 1
ATOM 1741 N N . PRO A 1 247 ? 0.948 4.823 23.216 1.00 8.50 225 PRO A N 1
ATOM 1742 C CA . PRO A 1 247 ? 1.929 5.050 24.240 1.00 8.23 225 PRO A CA 1
ATOM 1743 C C . PRO A 1 247 ? 2.293 3.744 25.015 1.00 9.10 225 PRO A C 1
ATOM 1744 O O . PRO A 1 247 ? 1.433 2.813 25.081 1.00 8.75 225 PRO A O 1
ATOM 1748 N N . VAL A 1 248 ? 3.528 3.622 25.487 1.00 8.45 226 VAL A N 1
ATOM 1749 C CA . VAL A 1 248 ? 4.017 2.453 26.217 1.00 9.25 226 VAL A CA 1
ATOM 1750 C C . VAL A 1 248 ? 4.717 2.892 27.496 1.00 8.59 226 VAL A C 1
ATOM 1751 O O . VAL A 1 248 ? 5.526 3.856 27.503 1.00 9.87 226 VAL A O 1
ATOM 1755 N N . VAL A 1 249 ? 4.364 2.292 28.645 1.00 8.74 227 VAL A N 1
ATOM 1756 C CA . VAL A 1 249 ? 4.844 2.712 29.935 1.00 8.80 227 VAL A CA 1
ATOM 1757 C C . VAL A 1 249 ? 5.219 1.504 30.806 1.00 8.86 227 VAL A C 1
ATOM 1758 O O . VAL A 1 249 ? 4.428 0.536 30.823 1.00 8.79 227 VAL A O 1
ATOM 1762 N N . PRO A 1 250 ? 6.346 1.568 31.539 1.00 9.45 228 PRO A N 1
ATOM 1763 C CA . PRO A 1 250 ? 6.615 0.470 32.490 1.00 10.44 228 PRO A CA 1
ATOM 1764 C C . PRO A 1 250 ? 5.542 0.362 33.566 1.00 11.13 228 PRO A C 1
ATOM 1765 O O . PRO A 1 250 ? 5.056 1.365 34.057 1.00 10.53 228 PRO A O 1
ATOM 1769 N N . GLU A 1 251 ? 5.098 -0.872 33.823 1.00 11.57 229 GLU A N 1
ATOM 1770 C CA . GLU A 1 251 ? 4.155 -1.066 34.885 1.00 11.66 229 GLU A CA 1
ATOM 1771 C C . GLU A 1 251 ? 4.630 -0.449 36.238 1.00 11.93 229 GLU A C 1
ATOM 1772 O O . GLU A 1 251 ? 3.826 0.083 36.988 1.00 12.83 229 GLU A O 1
ATOM 1778 N N . LYS A 1 252 ? 5.958 -0.383 36.471 1.00 11.70 230 LYS A N 1
ATOM 1779 C CA . LYS A 1 252 ? 6.439 0.144 37.727 1.00 13.19 230 LYS A CA 1
ATOM 1780 C C . LYS A 1 252 ? 6.113 1.624 37.841 1.00 11.53 230 LYS A C 1
ATOM 1781 O O . LYS A 1 252 ? 5.756 2.104 38.908 1.00 11.49 230 LYS A O 1
ATOM 1787 N N . VAL A 1 253 ? 6.253 2.364 36.722 1.00 11.26 231 VAL A N 1
ATOM 1788 C CA . VAL A 1 253 ? 5.899 3.746 36.643 1.00 10.50 231 VAL A CA 1
ATOM 1789 C C . VAL A 1 253 ? 4.403 3.941 36.906 1.00 10.31 231 VAL A C 1
ATOM 1790 O O . VAL A 1 253 ? 4.045 4.869 37.691 1.00 10.24 231 VAL A O 1
ATOM 1794 N N . LEU A 1 254 ? 3.580 3.088 36.349 1.00 9.46 232 LEU A N 1
ATOM 1795 C CA . LEU A 1 254 ? 2.120 3.283 36.584 1.00 9.70 232 LEU A CA 1
ATOM 1796 C C . LEU A 1 254 ? 1.820 3.023 38.104 1.00 11.20 232 LEU A C 1
ATOM 1797 O O . LEU A 1 254 ? 0.972 3.735 38.683 1.00 11.15 232 LEU A O 1
ATOM 1802 N N . LYS A 1 255 ? 2.428 2.005 38.717 1.00 10.76 233 LYS A N 1
ATOM 1803 C CA . LYS A 1 255 ? 2.110 1.680 40.163 1.00 11.83 233 LYS A CA 1
ATOM 1804 C C . LYS A 1 255 ? 2.543 2.836 41.023 1.00 11.82 233 LYS A C 1
ATOM 1805 O O . LYS A 1 255 ? 1.868 3.161 41.953 1.00 12.64 233 LYS A O 1
ATOM 1811 N N . GLU A 1 256 ? 3.690 3.423 40.714 1.00 10.69 234 GLU A N 1
ATOM 1812 C CA . GLU A 1 256 ? 4.264 4.492 41.577 1.00 11.22 234 GLU A CA 1
ATOM 1813 C C . GLU A 1 256 ? 3.516 5.821 41.380 1.00 10.83 234 GLU A C 1
ATOM 1814 O O . GLU A 1 256 ? 3.508 6.633 42.348 1.00 11.34 234 GLU A O 1
ATOM 1820 N N . HIS A 1 257 ? 2.924 6.017 40.179 1.00 11.49 235 HIS A N 1
ATOM 1821 C CA . HIS A 1 257 ? 2.140 7.193 39.884 1.00 11.51 235 HIS A CA 1
ATOM 1822 C C . HIS A 1 257 ? 0.798 6.786 39.429 1.00 12.94 235 HIS A C 1
ATOM 1823 O O . HIS A 1 257 ? 0.509 6.706 38.216 1.00 12.49 235 HIS A O 1
ATOM 1830 N N . PRO A 1 258 ? -0.029 6.372 40.397 1.00 12.24 236 PRO A N 1
ATOM 1831 C CA . PRO A 1 258 ? -1.307 5.814 40.098 1.00 12.75 236 PRO A CA 1
ATOM 1832 C C . PRO A 1 258 ? -2.325 6.693 39.328 1.00 15.89 236 PRO A C 1
ATOM 1833 O O . PRO A 1 258 ? -3.288 6.129 38.794 1.00 14.93 236 PRO A O 1
ATOM 1837 N N . GLU A 1 259 ? -2.072 7.990 39.253 1.00 14.52 237 GLU A N 1
ATOM 1838 C CA . GLU A 1 259 ? -2.871 8.903 38.503 1.00 14.08 237 GLU A CA 1
ATOM 1839 C C . GLU A 1 259 ? -2.611 8.825 36.997 1.00 13.54 237 GLU A C 1
ATOM 1840 O O . GLU A 1 259 ? -3.450 9.298 36.225 1.00 13.97 237 GLU A O 1
ATOM 1846 N N . LEU A 1 260 ? -1.462 8.264 36.608 1.00 12.26 238 LEU A N 1
ATOM 1847 C CA . LEU A 1 260 ? -1.065 8.348 35.155 1.00 12.46 238 LEU A CA 1
ATOM 1848 C C . LEU A 1 260 ? -1.957 7.532 34.256 1.00 11.97 238 LEU A C 1
ATOM 1849 O O . LEU A 1 260 ? -2.335 8.022 33.198 1.00 11.28 238 LEU A O 1
ATOM 1854 N N . GLU A 1 261 ? -2.355 6.332 34.660 1.00 12.06 239 GLU A N 1
ATOM 1855 C CA . GLU A 1 261 ? -3.285 5.548 33.838 1.00 13.19 239 GLU A CA 1
ATOM 1856 C C . GLU A 1 261 ? -4.586 6.293 33.354 1.00 11.33 239 GLU A C 1
ATOM 1857 O O . GLU A 1 261 ? -4.915 6.297 32.160 1.00 11.37 239 GLU A O 1
ATOM 1863 N N . GLY A 1 262 ? -5.268 6.975 34.285 1.00 11.87 240 GLY A N 1
ATOM 1864 C CA . GLY A 1 262 ? -6.524 7.640 33.983 1.00 12.12 240 GLY A CA 1
ATOM 1865 C C . GLY A 1 262 ? -6.215 8.805 33.045 1.00 11.06 240 GLY A C 1
ATOM 1866 O O . GLY A 1 262 ? -7.114 9.230 32.372 1.00 14.18 240 GLY A O 1
ATOM 1867 N N . ILE A 1 263 ? -5.026 9.392 33.078 1.00 12.43 241 ILE A N 1
ATOM 1868 C CA . ILE A 1 263 ? -4.720 10.542 32.251 1.00 10.88 241 ILE A CA 1
ATOM 1869 C C . ILE A 1 263 ? -4.410 10.035 30.856 1.00 11.22 241 ILE A C 1
ATOM 1870 O O . ILE A 1 263 ? -4.904 10.570 29.878 1.00 11.03 241 ILE A O 1
ATOM 1875 N N . ILE A 1 264 ? -3.583 8.988 30.728 1.00 9.35 242 ILE A N 1
ATOM 1876 C CA . ILE A 1 264 ? -3.245 8.457 29.391 1.00 9.28 242 ILE A CA 1
ATOM 1877 C C . ILE A 1 264 ? -4.514 8.008 28.651 1.00 9.31 242 ILE A C 1
ATOM 1878 O O . ILE A 1 264 ? -4.638 8.276 27.440 1.00 9.51 242 ILE A O 1
ATOM 1883 N N . LYS A 1 265 ? -5.414 7.470 29.418 1.00 9.90 243 LYS A N 1
ATOM 1884 C CA . LYS A 1 265 ? -6.697 6.963 28.864 1.00 10.93 243 LYS A CA 1
ATOM 1885 C C . LYS A 1 265 ? -7.471 8.054 28.063 1.00 10.32 243 LYS A C 1
ATOM 1886 O O . LYS A 1 265 ? -8.182 7.702 27.083 1.00 11.12 243 LYS A O 1
ATOM 1892 N N . LYS A 1 266 ? -7.314 9.336 28.526 1.00 9.81 244 LYS A N 1
ATOM 1893 C CA . LYS A 1 266 ? -8.073 10.455 27.923 1.00 9.69 244 LYS A CA 1
ATOM 1894 C C . LYS A 1 266 ? -7.678 10.660 26.490 1.00 9.76 244 LYS A C 1
ATOM 1895 O O . LYS A 1 266 ? -8.432 11.241 25.744 1.00 11.79 244 LYS A O 1
ATOM 1901 N N . MET A 1 267 ? -6.472 10.227 26.084 1.00 9.64 245 MET A N 1
ATOM 1902 C CA . MET A 1 267 ? -6.048 10.413 24.663 1.00 8.83 245 MET A CA 1
ATOM 1903 C C . MET A 1 267 ? -6.367 9.247 23.780 1.00 9.21 245 MET A C 1
ATOM 1904 O O . MET A 1 267 ? -6.224 9.363 22.538 1.00 9.02 245 MET A O 1
ATOM 1909 N N . LEU A 1 268 ? -6.778 8.126 24.316 1.00 8.72 246 LEU A N 1
ATOM 1910 C CA . LEU A 1 268 ? -6.899 6.886 23.531 1.00 9.94 246 LEU A CA 1
ATOM 1911 C C . LEU A 1 268 ? -8.089 6.859 22.655 1.00 9.98 246 LEU A C 1
ATOM 1912 O O . LEU A 1 268 ? -9.221 7.163 23.119 1.00 12.22 246 LEU A O 1
ATOM 1917 N N . GLY A 1 269 ? -7.883 6.493 21.412 1.00 10.12 247 GLY A N 1
ATOM 1918 C CA . GLY A 1 269 ? -9.058 6.381 20.490 1.00 9.86 247 GLY A CA 1
ATOM 1919 C C . GLY A 1 269 ? -9.612 7.738 20.032 1.00 9.12 247 GLY A C 1
ATOM 1920 O O . GLY A 1 269 ? -10.625 7.715 19.322 1.00 10.49 247 GLY A O 1
ATOM 1921 N N . LYS A 1 270 ? -8.905 8.859 20.312 1.00 9.31 248 LYS A N 1
ATOM 1922 C CA . LYS A 1 270 ? -9.316 10.234 20.059 1.00 10.10 248 LYS A CA 1
ATOM 1923 C C . LYS A 1 270 ? -8.728 10.957 18.845 1.00 10.61 248 LYS A C 1
ATOM 1924 O O . LYS A 1 270 ? -9.260 11.929 18.464 1.00 11.74 248 LYS A O 1
ATOM 1930 N N . ILE A 1 271 ? -7.661 10.382 18.240 1.00 10.15 249 ILE A N 1
ATOM 1931 C CA . ILE A 1 271 ? -6.900 11.061 17.216 1.00 9.43 249 ILE A CA 1
ATOM 1932 C C . ILE A 1 271 ? -6.866 10.149 16.000 1.00 8.97 249 ILE A C 1
ATOM 1933 O O . ILE A 1 271 ? -6.148 9.118 16.012 1.00 10.46 249 ILE A O 1
ATOM 1938 N N . ASP A 1 272 ? -7.713 10.471 15.010 1.00 8.99 250 ASP A N 1
ATOM 1939 C CA . ASP A 1 272 ? -7.710 9.689 13.809 1.00 9.75 250 ASP A CA 1
ATOM 1940 C C . ASP A 1 272 ? -6.600 10.076 12.820 1.00 9.27 250 ASP A C 1
ATOM 1941 O O . ASP A 1 272 ? -5.818 11.032 13.017 1.00 9.41 250 ASP A O 1
ATOM 1946 N N . THR A 1 273 ? -6.488 9.247 11.757 1.00 9.64 251 THR A N 1
ATOM 1947 C CA . THR A 1 273 ? -5.427 9.483 10.770 1.00 11.43 251 THR A CA 1
ATOM 1948 C C . THR A 1 273 ? -5.491 10.853 10.151 1.00 10.12 251 THR A C 1
ATOM 1949 O O . THR A 1 273 ? -4.489 11.555 9.992 1.00 9.47 251 THR A O 1
ATOM 1953 N N . ALA A 1 274 ? -6.687 11.319 9.837 1.00 10.12 252 ALA A N 1
ATOM 1954 C CA . ALA A 1 274 ? -6.805 12.624 9.202 1.00 11.40 252 ALA A CA 1
ATOM 1955 C C . ALA A 1 274 ? -6.314 13.765 10.111 1.00 10.69 252 ALA A C 1
ATOM 1956 O O . ALA A 1 274 ? -5.749 14.702 9.677 1.00 11.09 252 ALA A O 1
ATOM 1958 N N . THR A 1 275 ? -6.666 13.661 11.387 1.00 10.52 253 THR A N 1
ATOM 1959 C CA . THR A 1 275 ? -6.241 14.554 12.415 1.00 9.83 253 THR A CA 1
ATOM 1960 C C . THR A 1 275 ? -4.717 14.532 12.530 1.00 9.12 253 THR A C 1
ATOM 1961 O O . THR A 1 275 ? -4.034 15.589 12.551 1.00 9.98 253 THR A O 1
ATOM 1965 N N . MET A 1 276 ? -4.144 13.335 12.676 1.00 9.05 254 MET A N 1
ATOM 1966 C CA . MET A 1 276 ? -2.718 13.261 12.812 1.00 8.33 254 MET A CA 1
ATOM 1967 C C . MET A 1 276 ? -2.028 13.865 11.577 1.00 9.41 254 MET A C 1
ATOM 1968 O O . MET A 1 276 ? -0.948 14.521 11.747 1.00 9.79 254 MET A O 1
ATOM 1973 N N . GLN A 1 277 ? -2.578 13.680 10.371 1.00 8.67 255 GLN A N 1
ATOM 1974 C CA . GLN A 1 277 ? -1.949 14.267 9.184 1.00 9.72 255 GLN A CA 1
ATOM 1975 C C . GLN A 1 277 ? -1.960 15.771 9.277 1.00 10.76 255 GLN A C 1
ATOM 1976 O O . GLN A 1 277 ? -1.011 16.445 8.869 1.00 8.82 255 GLN A O 1
ATOM 1982 N N . GLU A 1 278 ? -3.087 16.358 9.706 1.00 11.04 256 GLU A N 1
ATOM 1983 C CA . GLU A 1 278 ? -3.202 17.862 9.869 1.00 11.29 256 GLU A CA 1
ATOM 1984 C C . GLU A 1 278 ? -2.208 18.410 10.886 1.00 10.89 256 GLU A C 1
ATOM 1985 O O . GLU A 1 278 ? -1.636 19.465 10.713 1.00 11.65 256 GLU A O 1
ATOM 19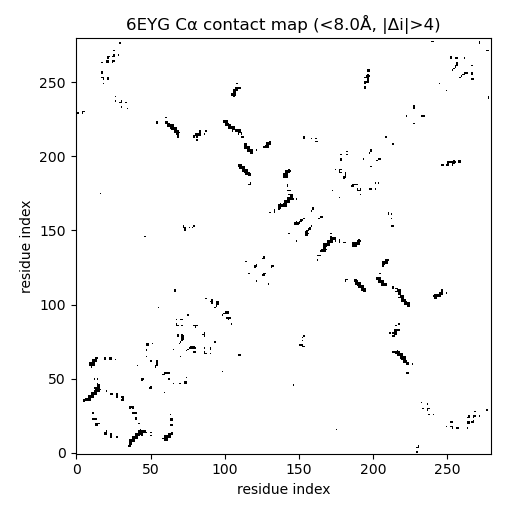91 N N . LEU A 1 279 ? -2.055 17.665 11.963 1.00 8.93 257 LEU A N 1
ATOM 1992 C CA . LEU A 1 279 ? -1.060 18.106 13.019 1.00 9.51 257 LEU A CA 1
ATOM 1993 C C . LEU A 1 279 ? 0.357 18.022 12.492 1.00 8.90 257 LEU A C 1
ATOM 1994 O O . LEU A 1 279 ? 1.102 19.013 12.671 1.00 8.43 257 LEU A O 1
ATOM 1999 N N . ASN A 1 280 ? 0.721 16.896 11.859 1.00 8.27 258 ASN A N 1
ATOM 2000 C CA . ASN A 1 280 ? 2.059 16.817 11.220 1.00 8.40 258 ASN A CA 1
ATOM 2001 C C . ASN A 1 280 ? 2.186 17.952 10.190 1.00 8.00 258 ASN A C 1
ATOM 2002 O O . ASN A 1 280 ? 3.291 18.565 10.152 1.00 8.75 258 ASN A O 1
ATOM 2007 N N . TYR A 1 281 ? 1.166 18.265 9.387 1.00 8.75 259 TYR A N 1
ATOM 2008 C CA . TYR A 1 281 ? 1.361 19.325 8.418 1.00 8.90 259 TYR A CA 1
ATOM 2009 C C . TYR A 1 281 ? 1.671 20.661 9.176 1.00 8.57 259 TYR A C 1
ATOM 2010 O O . TYR A 1 281 ? 2.483 21.500 8.760 1.00 9.56 259 TYR A O 1
ATOM 2019 N N . GLU A 1 282 ? 0.973 20.923 10.283 1.00 9.76 260 GLU A N 1
ATOM 2020 C CA . GLU A 1 282 ? 1.228 22.182 10.999 1.00 9.96 260 GLU A CA 1
ATOM 2021 C C . GLU A 1 282 ? 2.711 22.340 11.357 1.00 10.10 260 GLU A C 1
ATOM 2022 O O . GLU A 1 282 ? 3.242 23.441 11.250 1.00 10.99 260 GLU A O 1
ATOM 2028 N N . VAL A 1 283 ? 3.356 21.242 11.785 1.00 9.67 261 VAL A N 1
ATOM 2029 C CA . VAL A 1 283 ? 4.829 21.263 12.007 1.00 9.34 261 VAL A CA 1
ATOM 2030 C C . VAL A 1 283 ? 5.669 21.336 10.750 1.00 9.35 261 VAL A C 1
ATOM 2031 O O . VAL A 1 283 ? 6.499 22.285 10.591 1.00 10.45 261 VAL A O 1
ATOM 2035 N N . ASP A 1 284 ? 5.439 20.436 9.788 1.00 9.24 262 ASP A N 1
ATOM 2036 C CA . ASP A 1 284 ? 6.406 20.321 8.690 1.00 10.00 262 ASP A CA 1
ATOM 2037 C C . ASP A 1 284 ? 6.141 21.318 7.553 1.00 11.06 262 ASP A C 1
ATOM 2038 O O . ASP A 1 284 ? 7.087 21.761 6.857 1.00 12.95 262 ASP A O 1
ATOM 2043 N N . GLY A 1 285 ? 4.877 21.672 7.387 1.00 11.16 263 GLY A N 1
ATOM 2044 C CA . GLY A 1 285 ? 4.400 22.555 6.326 1.00 12.03 263 GLY A CA 1
ATOM 2045 C C . GLY A 1 285 ? 4.250 24.007 6.805 1.00 13.45 263 GLY A C 1
ATOM 2046 O O . GLY A 1 285 ? 4.677 24.949 6.091 1.00 15.03 263 GLY A O 1
ATOM 2047 N N . ASN A 1 286 ? 3.680 24.208 8.001 1.00 11.74 264 ASN A N 1
ATOM 2048 C CA . ASN A 1 286 ? 3.426 25.552 8.556 1.00 12.87 264 ASN A CA 1
ATOM 2049 C C . ASN A 1 286 ? 4.543 25.997 9.505 1.00 11.98 264 ASN A C 1
ATOM 2050 O O . ASN A 1 286 ? 4.543 27.097 10.073 1.00 13.18 264 ASN A O 1
ATOM 2055 N N . LEU A 1 287 ? 5.516 25.105 9.691 1.00 12.16 265 LEU A N 1
ATOM 2056 C CA . LEU A 1 287 ? 6.762 25.380 10.489 1.00 13.10 265 LEU A CA 1
ATOM 2057 C C . LEU A 1 287 ? 6.469 25.845 11.918 1.00 12.94 265 LEU A C 1
ATOM 2058 O O . LEU A 1 287 ? 7.200 26.638 12.502 1.00 13.09 265 LEU A O 1
ATOM 2063 N N . LYS A 1 288 ? 5.359 25.345 12.460 1.00 11.90 266 LYS A N 1
ATOM 2064 C CA . LYS A 1 288 ? 5.146 25.494 13.924 1.00 12.24 266 LYS A CA 1
ATOM 2065 C C . LYS A 1 288 ? 5.924 24.509 14.798 1.00 11.41 266 LYS A C 1
ATOM 2066 O O . LYS A 1 288 ? 6.153 23.407 14.384 1.00 12.57 266 LYS A O 1
ATOM 2072 N N . GLU A 1 289 ? 6.313 24.975 15.999 1.00 9.72 267 GLU A N 1
ATOM 2073 C CA . GLU A 1 289 ? 6.903 24.063 17.021 1.00 10.58 267 GLU A CA 1
ATOM 2074 C C . GLU A 1 289 ? 5.944 22.941 17.400 1.00 10.54 267 GLU A C 1
ATOM 2075 O O . GLU A 1 289 ? 4.777 23.199 17.582 1.00 9.74 267 GLU A O 1
ATOM 2081 N N . PRO A 1 290 ? 6.401 21.700 17.475 1.00 9.31 268 PRO A N 1
ATOM 2082 C CA . PRO A 1 290 ? 5.487 20.658 17.974 1.00 9.33 268 PRO A CA 1
ATOM 2083 C C . PRO A 1 290 ? 4.744 21.052 19.239 1.00 8.99 268 PRO A C 1
ATOM 2084 O O . PRO A 1 290 ? 3.553 20.689 19.381 1.00 8.94 268 PRO A O 1
ATOM 2088 N N . SER A 1 291 ? 5.384 21.692 20.198 1.00 9.29 269 SER A N 1
ATOM 2089 C CA . SER A 1 291 ? 4.675 22.051 21.428 1.00 10.67 269 SER A CA 1
ATOM 2090 C C . SER A 1 291 ? 3.531 22.965 21.187 1.00 10.92 269 SER A C 1
ATOM 2091 O O . SER A 1 291 ? 2.529 22.924 21.936 1.00 10.59 269 SER A O 1
ATOM 2094 N N . VAL A 1 292 ? 3.668 23.900 20.250 1.00 9.73 270 VAL A N 1
ATOM 2095 C CA . VAL A 1 292 ? 2.577 24.863 19.947 1.00 9.31 270 VAL A CA 1
ATOM 2096 C C . VAL A 1 292 ? 1.471 24.155 19.206 1.00 9.69 270 VAL A C 1
ATOM 2097 O O . VAL A 1 292 ? 0.297 24.362 19.481 1.00 9.20 270 VAL A O 1
ATOM 2101 N N . VAL A 1 293 ? 1.809 23.279 18.282 1.00 9.05 271 VAL A N 1
ATOM 2102 C CA . VAL A 1 293 ? 0.783 22.505 17.581 1.00 10.54 271 VAL A CA 1
ATOM 2103 C C . VAL A 1 293 ? -0.015 21.674 18.593 1.00 9.21 271 VAL A C 1
ATOM 2104 O O . VAL A 1 293 ? -1.276 21.617 18.562 1.00 9.21 271 VAL A O 1
ATOM 2108 N N . ALA A 1 294 ? 0.680 21.020 19.513 1.00 9.63 272 ALA A N 1
ATOM 2109 C CA . ALA A 1 294 ? -0.043 20.232 20.562 1.00 9.49 272 ALA A CA 1
ATOM 2110 C C . ALA A 1 294 ? -0.879 21.095 21.473 1.00 9.50 272 ALA A C 1
ATOM 2111 O O . ALA A 1 294 ? -2.076 20.742 21.709 1.00 9.51 272 ALA A O 1
ATOM 2113 N N . LYS A 1 295 ? -0.380 22.232 21.841 1.00 8.92 273 LYS A N 1
ATOM 2114 C CA . LYS A 1 295 ? -1.157 23.113 22.729 1.00 9.14 273 LYS A CA 1
ATOM 2115 C C . LYS A 1 295 ? -2.419 23.638 21.996 1.00 9.58 273 LYS A C 1
ATOM 2116 O O . LYS A 1 295 ? -3.559 23.588 22.549 1.00 11.10 273 LYS A O 1
ATOM 2122 N N . GLU A 1 296 ? -2.282 24.064 20.727 1.00 9.10 274 GLU A N 1
ATOM 2123 C CA . GLU A 1 296 ? -3.457 24.550 19.973 1.00 9.04 274 GLU A CA 1
ATOM 2124 C C . GLU A 1 296 ? -4.508 23.463 19.847 1.00 9.74 274 GLU A C 1
ATOM 2125 O O . GLU A 1 296 ? -5.737 23.769 19.835 1.00 9.61 274 GLU A O 1
ATOM 2131 N N . TYR A 1 297 ? -4.056 22.244 19.662 1.00 9.39 275 TYR A N 1
ATOM 2132 C CA . TYR A 1 297 ? -4.995 21.115 19.482 1.00 8.73 275 TYR A CA 1
ATOM 2133 C C . TYR A 1 297 ? -5.709 20.850 20.823 1.00 9.61 275 TYR A C 1
ATOM 2134 O O . TYR A 1 297 ? -6.972 20.665 20.827 1.00 9.66 275 TYR A O 1
ATOM 2143 N N . LEU A 1 298 ? -4.973 20.840 21.920 1.00 10.11 276 LEU A N 1
ATOM 2144 C CA . LEU A 1 298 ? -5.622 20.598 23.231 1.00 9.93 276 LEU A CA 1
ATOM 2145 C C . LEU A 1 298 ? -6.618 21.745 23.477 1.00 9.68 276 LEU A C 1
ATOM 2146 O O . LEU A 1 298 ? -7.681 21.503 24.041 1.00 9.86 276 LEU A O 1
ATOM 2151 N N . GLU A 1 299 ? -6.259 22.990 23.126 1.00 10.20 277 GLU A N 1
ATOM 2152 C CA . GLU A 1 299 ? -7.208 24.083 23.380 1.00 10.69 277 GLU A CA 1
ATOM 2153 C C . GLU A 1 299 ? -8.451 23.928 22.582 1.00 9.88 277 GLU A C 1
ATOM 2154 O O . GLU A 1 299 ? -9.605 24.076 23.113 1.00 12.82 277 GLU A O 1
ATOM 2160 N N . LYS A 1 300 ? -8.294 23.622 21.282 1.00 9.71 278 LYS A N 1
ATOM 2161 C CA . LYS A 1 300 ? -9.421 23.445 20.368 1.00 11.76 278 LYS A CA 1
ATOM 2162 C C . LYS A 1 300 ? -10.400 22.401 20.943 1.00 11.45 278 LYS A C 1
ATOM 2163 O O . LYS A 1 300 ? -11.642 22.579 20.841 1.00 13.83 278 LYS A O 1
ATOM 2169 N N . HIS A 1 301 ? -9.857 21.323 21.532 1.00 11.39 279 HIS A N 1
ATOM 2170 C CA . HIS A 1 301 ? -10.677 20.173 21.942 1.00 9.67 279 HIS A CA 1
ATOM 2171 C C . HIS A 1 301 ? -10.831 20.122 23.415 1.00 9.80 279 HIS A C 1
ATOM 2172 O O . HIS A 1 301 ? -11.263 19.045 23.943 1.00 10.16 279 HIS A O 1
ATOM 2179 N N . ARG A 1 302 ? -10.541 21.239 24.088 1.00 11.12 280 ARG A N 1
ATOM 2180 C CA . ARG A 1 302 ? -10.801 21.378 25.544 1.00 12.42 280 ARG A CA 1
ATOM 2181 C C . ARG A 1 302 ? -10.137 20.302 26.375 1.00 11.29 280 ARG A C 1
ATOM 2182 O O . ARG A 1 302 ? -10.700 19.801 27.364 1.00 14.85 280 ARG A O 1
ATOM 2190 N N . TYR A 1 303 ? -8.907 19.894 26.016 1.00 9.81 281 TYR A N 1
ATOM 2191 C CA . TYR A 1 303 ? -8.168 18.873 26.723 1.00 9.72 281 TYR A CA 1
ATOM 2192 C C . TYR A 1 303 ? -8.968 17.532 26.880 1.00 9.41 281 TYR A C 1
ATOM 2193 O O . TYR A 1 303 ? -8.714 16.726 27.753 1.00 9.69 281 TYR A O 1
ATOM 2202 N N . PHE A 1 304 ? -9.824 17.262 25.874 1.00 10.35 282 PHE A N 1
ATOM 2203 C CA . PHE A 1 304 ? -10.563 15.974 25.645 1.00 12.18 282 PHE A CA 1
ATOM 2204 C C . PHE A 1 304 ? -11.797 15.780 26.572 1.00 12.35 282 PHE A C 1
ATOM 2205 O O . PHE A 1 304 ? -12.271 14.663 26.719 1.00 11.96 282 PHE A O 1
ATOM 2213 N N . GLU A 1 305 ? -12.165 16.831 27.292 1.00 12.44 283 GLU A N 1
ATOM 2214 C CA . GLU A 1 305 ? -13.421 16.774 28.032 1.00 13.71 283 GLU A CA 1
ATOM 2215 C C . GLU A 1 305 ? -14.121 18.088 28.004 1.00 13.85 283 GLU A C 1
ATOM 2216 O O . GLU A 1 305 ? -13.517 19.056 28.469 1.00 13.43 283 GLU A O 1
ATOM 2222 N N . SER A 1 306 ? -15.339 18.138 27.494 1.00 17.57 284 SER A N 1
ATOM 2223 C CA . SER A 1 306 ? -16.101 19.339 27.388 1.00 19.44 284 SER A CA 1
ATOM 2224 C C . SER A 1 306 ? -17.331 19.489 28.334 1.00 20.54 284 SER A C 1
ATOM 2225 O O . SER A 1 306 ? -17.316 20.503 29.058 1.00 24.74 284 SER A O 1
#

Organism: Bacillus subtilis (strain 168) (NCBI:txid224308)

CATH classification: 3.40.190.10 (+1 more: 3.40.190.120)

Radius of gyration: 19.29 Å; Cα contacts (8 Å, |Δi|>4): 554; chains: 1; bounding box: 35×38×67 Å

Solvent-accessible surface area: 13058 Å² total; per-residue (Å²): 101,144,127,38,20,33,97,95,46,2,63,1,0,0,25,48,22,33,4,0,36,0,0,1,18,0,0,5,42,0,0,89,101,78,31,112,4,105,24,63,51,52,119,114,16,17,17,17,63,68,1,9,109,5,9,92,100,44,98,2,21,0,0,0,0,2,15,0,0,31,0,0,12,16,26,5,166,58,161,39,57,76,62,69,104,129,0,29,39,32,0,48,143,15,0,97,147,108,48,60,1,64,6,6,84,20,0,37,2,52,12,34,31,11,2,0,0,21,114,124,42,7,82,124,97,151,5,98,22,2,43,54,0,110,161,79,1,95,128,15,93,0,0,0,5,59,104,1,55,168,59,179,24,10,0,25,104,51,0,25,150,52,3,47,9,87,8,55,16,46,87,78,33,120,26,31,108,0,2,74,11,5,120,68,59,146,20,46,0,0,0,0,34,12,1,16,4,26,8,145,63,64,38,18,61,73,8,135,36,51,105,114,10,21,3,17,6,25,0,0,0,0,0,20,26,130,20,16,148,64,12,104,61,0,45,37,7,0,113,61,0,29,60,96,0,81,38,55,26,0,18,106,5,4,86,53,17,33,33,90,149,68,112,19,56,60,0,0,104,76,21,0,88,146,65,138,41,36,136,119

B-factor: mean 15.1, std 7.03, range [6.94, 57.26]

InterPro domains:
  IPR007210 ABC-type glycine betaine transport system, substrate-binding domain [PF04069] (35-300)

Foldseek 3Di:
DLVCLQVDEAEEEAAAALLRLLQSLLLQVLDVVPGSHHYDYHYHQHDPVSLVVCQQVVVHQKHRKFWQQCCQCAVVVHAFDADVVVSQVVSQVCCCVPPLKGWDAFLAEWKFFFKWAAPVVCVVQVAAAPLSCQVVQLVFEEEEAPPQCPGPHLGPVVVCVQSVHDHVHYDHDHQLPVLVCRLVPVGGIYRHIQLALSCVVSVMHTHHHVSSSGHITGITMMGRPVSCVSVVVSVVSSVLSHSNAYSVNSNVLNCCCSVVVDDSNVSSVVVCVVCVVNDD

Secondary structure (DSSP, 8-state):
-GGGGGGS-EEEEEESSHHHHHHHHHHHHHHHHHSS--EEEEEEE-SHHHHHHHHHHTS-SEEEEEEHHHIIIIIS------SHHHHHHHHHHHHHHHH-EEEPPP-S-B--EEEEE-HHHHHHHT--BTGGGGGGGGG-EEEE-SSGGG-SSSSHHHHHHHH----SEEEE--GGGHHHHHHTTSSSEEEEETT-HHHHHTT-EEPB-TT--SPP-BEEEEEEHHHHHHSTTHHHHHGGGTT---HHHHHHHHHHHHTT---HHHHHHHHHHHTGGG--